Protein AF-A0A9E4IEU0-F1 (afdb_monomer)

Foldseek 3Di:
DDCVLVVLVVVLCVQQVQAAEAEADDDPDWDKAQLVCCLPDLPVVLVLQVVLCVLFVHDSQLSLLVVLLQVLLNLLLQQVSSCLVPVWGFACASRQKIFTDDPSGGRYMYGHHSDTDHRNNPLVNSCCRRPVRHSVSNLVSSVVSDVHDSLSSLLSNLQSNLVSLVSNLVSVPPCLQVSLVVNQCNLVVRPDPSNVQQFHWADQPPDSDIDTAGCHASCSLVTPNCVNPGDLNGNPDDPVNVNVVSVVVVVVPPD

Radius of gyration: 17.65 Å; Cα contacts (8 Å, |Δi|>4): 429; chains: 1; bounding box: 36×49×44 Å

Structure (mmCIF, N/CA/C/O backbone):
data_AF-A0A9E4IEU0-F1
#
_entry.id   AF-A0A9E4IEU0-F1
#
loop_
_atom_site.group_PDB
_atom_site.id
_atom_site.type_symbol
_atom_site.label_atom_id
_atom_site.label_alt_id
_atom_site.label_comp_id
_atom_site.label_asym_id
_atom_site.label_entity_id
_atom_site.label_seq_id
_atom_site.pdbx_PDB_ins_code
_atom_site.Cartn_x
_atom_site.Cartn_y
_atom_site.Cartn_z
_atom_site.occupancy
_atom_site.B_iso_or_equiv
_atom_site.auth_seq_id
_atom_site.auth_comp_id
_atom_site.auth_asym_id
_atom_site.auth_atom_id
_atom_site.pdbx_PDB_model_num
ATOM 1 N N . MET A 1 1 ? -20.988 -10.071 20.753 1.00 47.31 1 MET A N 1
ATOM 2 C CA . MET A 1 1 ? -19.767 -9.835 19.951 1.00 47.31 1 MET A CA 1
ATOM 3 C C . MET A 1 1 ? -19.865 -8.421 19.421 1.00 47.31 1 MET A C 1
ATOM 5 O O . MET A 1 1 ? -20.892 -8.102 18.842 1.00 47.31 1 MET A O 1
ATOM 9 N N . SER A 1 2 ? -18.901 -7.563 19.752 1.00 54.62 2 SER A N 1
ATOM 10 C CA . SER A 1 2 ? -18.984 -6.117 19.508 1.00 54.62 2 SER A CA 1
ATOM 11 C C . SER A 1 2 ? -19.133 -5.797 18.016 1.00 54.62 2 SER A C 1
ATOM 13 O O . SER A 1 2 ? -18.383 -6.332 17.202 1.00 54.62 2 SER A O 1
ATOM 15 N N . ASN A 1 3 ? -20.088 -4.924 17.679 1.00 82.19 3 ASN A N 1
ATOM 16 C CA . ASN A 1 3 ? -20.342 -4.434 16.319 1.00 82.19 3 ASN A CA 1
ATOM 17 C C . ASN A 1 3 ? -19.217 -3.523 15.788 1.00 82.19 3 ASN A C 1
ATOM 19 O O . ASN A 1 3 ? -19.123 -3.302 14.587 1.00 82.19 3 ASN A O 1
ATOM 23 N N . ARG A 1 4 ? -18.311 -3.077 16.672 1.00 93.00 4 ARG A N 1
ATOM 24 C CA . ARG A 1 4 ? -17.296 -2.047 16.401 1.00 93.00 4 ARG A CA 1
ATOM 25 C C . ARG A 1 4 ? -16.443 -2.315 15.160 1.00 93.00 4 ARG A C 1
ATOM 27 O O . ARG A 1 4 ? -16.153 -1.393 14.415 1.00 93.00 4 ARG A O 1
ATOM 34 N N . GLY A 1 5 ? -16.044 -3.563 14.911 1.00 94.88 5 GLY A N 1
ATOM 35 C CA . GLY A 1 5 ? -15.253 -3.887 13.719 1.00 94.88 5 GLY A CA 1
ATOM 36 C C . GLY A 1 5 ? -16.027 -3.698 12.412 1.00 94.88 5 GLY A C 1
ATOM 37 O O . GLY A 1 5 ? -15.457 -3.244 11.426 1.00 94.88 5 GLY A O 1
ATOM 38 N N . ARG A 1 6 ? -17.330 -4.013 12.398 1.00 94.94 6 ARG A N 1
ATOM 39 C CA . ARG A 1 6 ? -18.189 -3.758 11.231 1.00 94.94 6 ARG A CA 1
ATOM 40 C C . ARG A 1 6 ? -18.431 -2.265 11.051 1.00 94.94 6 ARG A C 1
ATOM 42 O O . ARG A 1 6 ? -18.314 -1.800 9.926 1.00 94.94 6 ARG A O 1
ATOM 49 N N . ASP A 1 7 ? -18.645 -1.538 12.147 1.00 96.38 7 ASP A N 1
ATOM 50 C CA . ASP A 1 7 ? -18.804 -0.079 12.122 1.00 96.38 7 ASP A CA 1
ATOM 51 C C . ASP A 1 7 ? -17.569 0.601 11.489 1.00 96.38 7 ASP A C 1
ATOM 53 O O . ASP A 1 7 ? -17.707 1.442 10.607 1.00 96.38 7 ASP A O 1
ATOM 57 N N . VAL A 1 8 ? -16.349 0.164 11.843 1.00 96.69 8 VAL A N 1
ATOM 58 C CA . VAL A 1 8 ? -15.099 0.668 11.233 1.00 96.69 8 VAL A CA 1
ATOM 59 C C . VAL A 1 8 ? -15.008 0.340 9.739 1.00 96.69 8 VAL A C 1
ATOM 61 O O . VAL A 1 8 ? -14.523 1.155 8.958 1.00 96.69 8 VAL A O 1
ATOM 64 N N . VAL A 1 9 ? -15.466 -0.841 9.310 1.00 96.25 9 VAL A N 1
ATOM 65 C CA . VAL A 1 9 ? -15.501 -1.193 7.879 1.00 96.25 9 VAL A CA 1
ATOM 66 C C . VAL A 1 9 ? -16.490 -0.305 7.121 1.00 96.25 9 VAL A C 1
ATOM 68 O O . VAL A 1 9 ? -16.168 0.149 6.025 1.00 96.25 9 VAL A O 1
ATOM 71 N N . GLU A 1 10 ? -17.666 -0.042 7.690 1.00 95.69 10 GLU A N 1
ATOM 72 C CA . GLU A 1 10 ? -18.670 0.853 7.103 1.00 95.69 10 GLU A CA 1
ATOM 73 C C . GLU A 1 10 ? -18.145 2.290 6.994 1.00 95.69 10 GLU A C 1
ATOM 75 O O . GLU A 1 10 ? -18.248 2.902 5.930 1.00 95.69 10 GLU A O 1
ATOM 80 N N . GLU A 1 11 ? -17.499 2.801 8.044 1.00 96.31 11 GLU A N 1
ATOM 81 C CA . GLU A 1 11 ? -16.862 4.120 8.040 1.00 96.31 11 GLU A CA 1
ATOM 82 C C . GLU A 1 11 ? -15.738 4.207 6.997 1.00 96.31 11 GLU A C 1
ATOM 84 O O . GLU A 1 11 ? -15.634 5.189 6.258 1.00 96.31 11 GLU A O 1
ATOM 89 N N . LEU A 1 12 ? -14.925 3.157 6.869 1.00 95.94 12 LEU A N 1
ATOM 90 C CA . LEU A 1 12 ? -13.851 3.105 5.883 1.00 95.94 12 LEU A CA 1
ATOM 91 C C . LEU A 1 12 ? -14.384 3.076 4.440 1.00 95.94 12 LEU A C 1
ATOM 93 O O . LEU A 1 12 ? -13.838 3.770 3.582 1.00 95.94 12 LEU A O 1
ATOM 97 N N . LEU A 1 13 ? -15.465 2.333 4.173 1.00 95.12 13 LEU A N 1
ATOM 98 C CA . LEU A 1 13 ? -16.161 2.334 2.877 1.00 95.12 13 LEU A CA 1
ATOM 99 C C . LEU A 1 13 ? -16.794 3.696 2.558 1.00 95.12 13 LEU A C 1
ATOM 101 O O . LEU A 1 13 ? -16.803 4.106 1.400 1.00 95.12 13 LEU A O 1
ATOM 105 N N . ALA A 1 14 ? -17.301 4.404 3.570 1.00 94.88 14 ALA A N 1
ATOM 106 C CA . ALA A 1 14 ? -17.823 5.760 3.411 1.00 94.88 14 ALA A CA 1
ATOM 107 C C . ALA A 1 14 ? -16.709 6.799 3.180 1.00 94.88 14 ALA A C 1
ATOM 109 O O . ALA A 1 14 ? -16.941 7.816 2.530 1.00 94.88 14 ALA A O 1
ATOM 110 N N . THR A 1 15 ? -15.504 6.541 3.699 1.00 94.56 15 THR A N 1
ATOM 111 C CA . THR A 1 15 ? -14.351 7.447 3.600 1.00 94.56 15 THR A CA 1
ATOM 112 C C . THR A 1 15 ? -13.601 7.281 2.277 1.00 94.56 15 THR A C 1
ATOM 114 O O . THR A 1 15 ? -13.203 8.274 1.675 1.00 94.56 15 THR A O 1
ATOM 117 N N . VAL A 1 16 ? -13.393 6.047 1.807 1.00 92.62 16 VAL A N 1
ATOM 118 C CA . VAL A 1 16 ? -12.622 5.753 0.587 1.00 92.62 16 VAL A CA 1
ATOM 119 C C . VAL A 1 16 ? -13.543 5.123 -0.460 1.00 92.62 16 VAL A C 1
ATOM 121 O O . VAL A 1 16 ? -13.699 3.906 -0.521 1.00 92.62 16 VAL A O 1
ATOM 124 N N . ASP A 1 17 ? -14.137 5.957 -1.311 1.00 86.81 17 ASP A N 1
ATOM 125 C CA . ASP A 1 17 ? -15.217 5.602 -2.251 1.00 86.81 17 ASP A CA 1
ATOM 126 C C . ASP A 1 17 ? -14.864 4.520 -3.294 1.00 86.81 17 ASP A C 1
ATOM 128 O O . ASP A 1 17 ? -15.729 3.774 -3.759 1.00 86.81 17 ASP A O 1
ATOM 132 N N . TYR A 1 18 ? -13.589 4.393 -3.658 1.00 86.94 18 TYR A N 1
ATOM 133 C CA . TYR A 1 18 ? -13.102 3.360 -4.575 1.00 86.94 18 TYR A CA 1
ATOM 134 C C . TYR A 1 18 ? -12.608 2.089 -3.868 1.00 86.94 18 TYR A C 1
ATOM 136 O O . TYR A 1 18 ? -12.230 1.118 -4.539 1.00 86.94 18 TYR A O 1
ATOM 144 N N . LEU A 1 19 ? -12.583 2.065 -2.533 1.00 88.31 19 LEU A N 1
ATOM 145 C CA . LEU A 1 19 ? -12.219 0.883 -1.767 1.00 88.31 19 LEU A CA 1
ATOM 146 C C . LEU A 1 19 ? -13.394 -0.095 -1.729 1.00 88.31 19 LEU A C 1
ATOM 148 O O . LEU A 1 19 ? -14.538 0.262 -1.474 1.00 88.31 19 LEU A O 1
ATOM 152 N N . ARG A 1 20 ? -13.106 -1.372 -1.979 1.00 92.88 20 ARG A N 1
ATOM 153 C CA . ARG A 1 20 ? -14.112 -2.439 -1.973 1.00 92.88 20 ARG A CA 1
ATOM 154 C C . ARG A 1 20 ? -13.717 -3.484 -0.944 1.00 92.88 20 ARG A C 1
ATOM 156 O O . ARG A 1 20 ? -12.909 -4.362 -1.247 1.00 92.88 20 ARG A O 1
ATOM 163 N N . ILE A 1 21 ? -14.274 -3.370 0.257 1.00 93.25 21 ILE A N 1
ATOM 164 C CA . ILE A 1 21 ? -14.112 -4.330 1.355 1.00 93.25 21 ILE A CA 1
ATOM 165 C C . ILE A 1 21 ? -15.405 -5.122 1.522 1.00 93.25 21 ILE A C 1
ATOM 167 O O . ILE A 1 21 ? -16.497 -4.573 1.419 1.00 93.25 21 ILE A O 1
ATOM 171 N N . SER A 1 22 ? -15.279 -6.413 1.807 1.00 92.69 22 SER A N 1
ATOM 172 C CA . SER A 1 22 ? -16.392 -7.263 2.240 1.00 92.69 22 SER A CA 1
ATOM 173 C C . SER A 1 22 ? -16.003 -8.057 3.486 1.00 92.69 22 SER A C 1
ATOM 175 O O . SER A 1 22 ? -14.829 -8.384 3.672 1.00 92.69 22 SER A O 1
ATOM 177 N N . VAL A 1 23 ? -16.987 -8.357 4.339 1.00 93.75 23 VAL A N 1
ATOM 178 C CA . VAL A 1 23 ? -16.798 -9.132 5.575 1.00 93.75 23 VAL A CA 1
ATOM 179 C C . VAL A 1 23 ? -17.616 -10.417 5.505 1.00 93.75 23 VAL A C 1
ATOM 181 O O . VAL A 1 23 ? -18.842 -10.361 5.409 1.00 93.75 23 VAL A O 1
ATOM 184 N N . GLY A 1 24 ? -16.956 -11.568 5.632 1.00 89.88 24 GLY A N 1
ATOM 185 C CA . GLY A 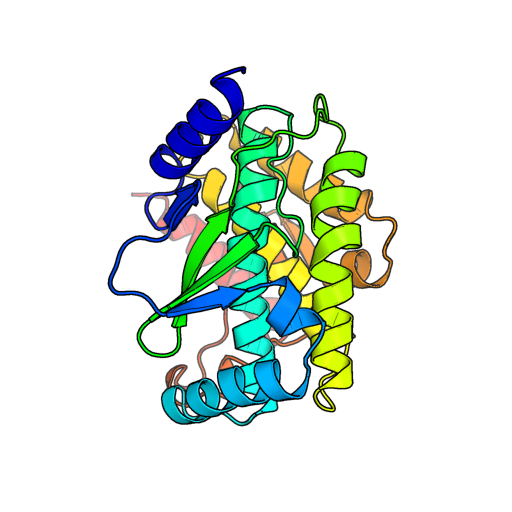1 24 ? -17.593 -12.884 5.607 1.00 89.88 24 GLY A CA 1
ATOM 186 C C . GLY A 1 24 ? -17.611 -13.518 4.216 1.00 89.88 24 GLY A C 1
ATOM 187 O O . GLY A 1 24 ? -16.585 -13.592 3.535 1.00 89.88 24 GLY A O 1
ATOM 188 N N . THR A 1 25 ? -18.760 -14.054 3.804 1.00 77.19 25 THR A N 1
ATOM 189 C CA . THR A 1 25 ? -18.880 -14.783 2.535 1.00 77.19 25 THR A CA 1
ATOM 190 C C . THR A 1 25 ? -18.853 -13.841 1.337 1.00 77.19 25 THR A C 1
ATOM 192 O O . THR A 1 25 ? -19.477 -12.786 1.343 1.00 77.19 25 THR A O 1
ATOM 195 N N . ALA A 1 26 ? -18.112 -14.248 0.311 1.00 64.38 26 ALA A N 1
ATOM 196 C CA . ALA A 1 26 ? -17.955 -13.524 -0.940 1.00 64.38 26 ALA A CA 1
ATOM 197 C C . ALA A 1 26 ? -19.279 -13.350 -1.704 1.00 64.38 26 ALA A C 1
ATOM 199 O O . ALA A 1 26 ? -20.028 -14.314 -1.862 1.00 64.38 26 ALA A O 1
ATOM 200 N N . ASP A 1 27 ? -19.494 -12.160 -2.269 1.00 62.56 27 ASP A N 1
ATOM 201 C CA . ASP A 1 27 ? -20.522 -11.936 -3.290 1.00 62.56 27 ASP A CA 1
ATOM 202 C C . ASP A 1 27 ? -20.191 -12.690 -4.588 1.00 62.56 27 ASP A C 1
ATOM 204 O O . ASP A 1 27 ? -19.034 -12.750 -5.034 1.00 62.56 27 ASP A O 1
ATOM 208 N N . GLY A 1 28 ? -21.228 -13.271 -5.196 1.00 59.69 28 GLY A N 1
ATOM 209 C CA . GLY A 1 28 ? -21.140 -14.099 -6.396 1.00 59.69 28 GLY A CA 1
ATOM 210 C C . GLY A 1 28 ? -20.871 -13.273 -7.655 1.00 59.69 28 GLY A C 1
ATOM 211 O O . GLY A 1 28 ? -21.728 -12.519 -8.100 1.00 59.69 28 GLY A O 1
ATOM 212 N N . GLY A 1 29 ? -19.681 -13.437 -8.242 1.00 70.62 29 GLY A N 1
ATOM 213 C CA . GLY A 1 29 ? -19.321 -12.864 -9.549 1.00 70.62 29 GLY A CA 1
ATOM 214 C C . GLY A 1 29 ? -17.835 -12.535 -9.723 1.00 70.62 29 GLY A C 1
ATOM 215 O O . GLY A 1 29 ? -17.351 -12.468 -10.848 1.00 70.62 29 GLY A O 1
ATOM 216 N N . ARG A 1 30 ? -17.084 -12.372 -8.625 1.00 84.25 30 ARG A N 1
ATOM 217 C CA . ARG A 1 30 ? -15.646 -12.046 -8.648 1.00 84.25 30 ARG A CA 1
ATOM 218 C C . ARG A 1 30 ? -14.771 -13.270 -8.377 1.00 84.25 30 ARG A C 1
ATOM 220 O O . ARG A 1 30 ? -15.112 -14.112 -7.548 1.00 84.25 30 ARG A O 1
ATOM 227 N N . ARG A 1 31 ? -13.586 -13.323 -9.000 1.00 91.12 31 ARG A N 1
ATOM 228 C CA . ARG A 1 31 ? -12.537 -14.274 -8.612 1.00 91.12 31 ARG A CA 1
ATOM 229 C C . ARG A 1 31 ? -11.884 -13.814 -7.308 1.00 91.12 31 ARG A C 1
ATOM 231 O O . ARG A 1 31 ? -11.205 -12.791 -7.282 1.00 91.12 31 ARG A O 1
ATOM 238 N N . TRP A 1 32 ? -12.064 -14.589 -6.246 1.00 93.88 32 TRP A N 1
ATOM 239 C CA . TRP A 1 32 ? -11.401 -14.365 -4.963 1.00 93.88 32 TRP A CA 1
ATOM 240 C C . TRP A 1 32 ? -10.151 -15.233 -4.849 1.00 93.88 32 TRP A C 1
ATOM 242 O O . TRP A 1 32 ? -10.193 -16.437 -5.095 1.00 93.88 32 TRP A O 1
ATOM 252 N N . LEU A 1 33 ? -9.035 -14.605 -4.495 1.00 95.25 33 LEU A N 1
ATOM 253 C CA . LEU A 1 33 ? -7.738 -15.241 -4.310 1.00 95.25 33 LEU A CA 1
ATOM 254 C C . LEU A 1 33 ? -7.408 -15.229 -2.819 1.00 95.25 33 LEU A C 1
ATOM 256 O O . LEU A 1 33 ? -7.337 -14.156 -2.225 1.00 95.25 33 LEU A O 1
ATOM 260 N N . SER A 1 34 ? -7.217 -16.400 -2.210 1.00 96.50 34 SER A N 1
ATOM 261 C CA . SER A 1 34 ? -6.740 -16.484 -0.824 1.00 96.50 34 SER A CA 1
ATOM 262 C C . SER A 1 34 ? -5.348 -15.860 -0.718 1.00 96.50 34 SER A C 1
ATOM 264 O O . SER A 1 34 ? -4.451 -16.258 -1.463 1.00 96.50 34 SER A O 1
ATOM 266 N N . CYS A 1 35 ? -5.158 -14.919 0.212 1.00 98.12 35 CYS A N 1
ATOM 267 C CA . CYS A 1 35 ? -3.843 -14.345 0.501 1.00 98.12 35 CYS A CA 1
ATOM 268 C C . CYS A 1 35 ? -2.869 -15.436 0.955 1.00 98.12 35 CYS A C 1
ATOM 270 O O . CYS A 1 35 ? -1.774 -15.547 0.410 1.00 98.12 35 CYS A O 1
ATOM 272 N N . ASN A 1 36 ? -3.305 -16.311 1.867 1.00 97.88 36 ASN A N 1
ATOM 273 C CA . ASN A 1 36 ? -2.516 -17.459 2.309 1.00 97.88 36 ASN A CA 1
ATOM 274 C C . ASN A 1 36 ? -2.117 -18.396 1.157 1.00 97.88 36 ASN A C 1
ATOM 276 O O . ASN A 1 36 ? -0.988 -18.878 1.126 1.00 97.88 36 ASN A O 1
ATOM 280 N N . GLY A 1 37 ? -3.016 -18.638 0.197 1.00 97.31 37 GLY A N 1
ATOM 281 C CA . GLY A 1 37 ? -2.696 -19.419 -1.003 1.00 97.31 37 GLY A CA 1
ATOM 282 C C . GLY A 1 37 ? -1.609 -18.755 -1.852 1.00 97.31 37 GLY A C 1
ATOM 283 O O . GLY A 1 37 ? -0.604 -19.382 -2.165 1.00 97.31 37 GLY A O 1
ATOM 284 N N . LEU A 1 38 ? -1.756 -17.455 -2.136 1.00 96.69 38 LEU A N 1
ATOM 285 C CA . LEU A 1 38 ? -0.766 -16.684 -2.901 1.00 96.69 38 LEU A CA 1
ATOM 286 C C . LEU A 1 38 ? 0.612 -16.624 -2.221 1.00 96.69 38 LEU A C 1
ATOM 288 O O . LEU A 1 38 ? 1.626 -16.592 -2.910 1.00 96.69 38 LEU A O 1
ATOM 292 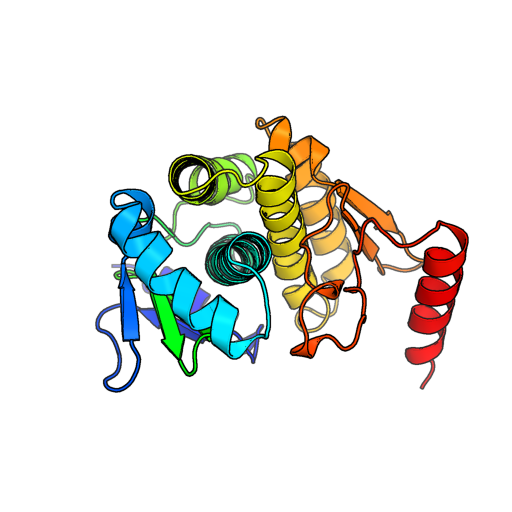N N . ILE A 1 39 ? 0.651 -16.594 -0.887 1.00 97.81 39 ILE A N 1
ATOM 293 C CA . ILE A 1 39 ? 1.893 -16.538 -0.103 1.00 97.81 39 ILE A CA 1
ATOM 294 C C . ILE A 1 39 ? 2.596 -17.903 -0.052 1.00 97.81 39 ILE A C 1
ATOM 296 O O . ILE A 1 39 ? 3.824 -17.974 -0.142 1.00 97.81 39 ILE A O 1
ATOM 300 N N . ASN A 1 40 ? 1.839 -18.993 0.083 1.00 97.12 40 ASN A N 1
ATOM 301 C CA . ASN A 1 40 ? 2.412 -20.327 0.282 1.00 97.12 40 ASN A CA 1
ATOM 302 C C . ASN A 1 40 ? 2.600 -21.132 -1.010 1.00 97.12 40 ASN A C 1
ATOM 304 O O . ASN A 1 40 ? 3.336 -22.117 -0.994 1.00 97.12 40 ASN A O 1
ATOM 308 N N . ASP A 1 41 ? 1.986 -20.724 -2.124 1.00 95.56 41 ASP A N 1
ATOM 309 C CA . ASP A 1 41 ? 2.140 -21.373 -3.428 1.00 95.56 41 ASP A CA 1
ATOM 310 C C . ASP A 1 41 ? 2.700 -20.397 -4.489 1.00 95.56 41 ASP A C 1
ATOM 312 O O . ASP A 1 41 ? 1.948 -19.700 -5.182 1.00 95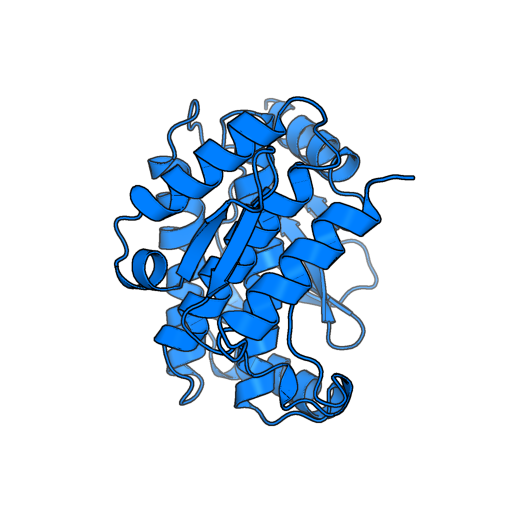.56 41 ASP A O 1
ATOM 316 N N . PRO A 1 42 ? 4.037 -20.376 -4.675 1.00 90.62 42 PRO A N 1
ATOM 317 C CA . PRO A 1 42 ? 4.703 -19.602 -5.725 1.00 90.62 42 PRO A CA 1
ATOM 318 C C . PRO A 1 42 ? 4.165 -19.877 -7.136 1.00 90.62 42 PRO A C 1
ATOM 320 O O . PRO A 1 42 ? 4.092 -18.979 -7.976 1.00 90.62 42 PRO A O 1
ATOM 323 N N . THR A 1 43 ? 3.756 -21.119 -7.410 1.00 92.62 43 THR A N 1
ATOM 324 C CA . THR A 1 43 ? 3.232 -21.508 -8.725 1.00 92.62 43 THR A CA 1
ATOM 325 C C . THR A 1 43 ? 1.858 -20.891 -8.943 1.00 92.62 43 THR A C 1
ATOM 327 O O . THR A 1 43 ? 1.582 -20.352 -10.018 1.00 92.62 43 THR A O 1
ATOM 330 N N . GLN A 1 44 ? 1.005 -20.913 -7.916 1.00 93.94 44 GLN A N 1
ATOM 331 C CA . GLN A 1 44 ? -0.277 -20.218 -7.946 1.00 93.94 44 GLN A CA 1
ATOM 332 C C . GLN A 1 44 ? -0.080 -18.721 -8.193 1.00 93.94 44 GLN A C 1
ATOM 334 O O . GLN A 1 44 ? -0.742 -18.173 -9.076 1.00 93.94 44 GLN A O 1
ATOM 339 N N . LEU A 1 45 ? 0.839 -18.071 -7.472 1.00 95.56 45 LEU A N 1
ATOM 340 C CA . LEU A 1 45 ? 1.117 -16.645 -7.644 1.00 95.56 45 LEU A CA 1
ATOM 341 C C . LEU A 1 45 ? 1.531 -16.319 -9.089 1.00 95.56 45 LEU A C 1
ATOM 343 O O . LEU A 1 45 ? 0.929 -15.446 -9.717 1.00 95.56 45 LEU A O 1
ATOM 347 N N . LEU A 1 46 ? 2.476 -17.064 -9.669 1.00 94.31 46 LEU A N 1
ATOM 348 C CA . LEU A 1 46 ? 2.894 -16.863 -11.064 1.00 94.31 46 LEU A CA 1
ATOM 349 C C . LEU A 1 46 ? 1.758 -17.077 -12.069 1.00 94.31 46 LEU A C 1
ATOM 351 O O . LEU A 1 46 ? 1.623 -16.309 -13.025 1.00 94.31 46 LEU A O 1
ATOM 355 N N . ASN A 1 47 ? 0.916 -18.089 -11.851 1.00 93.44 47 ASN A N 1
ATOM 356 C CA . ASN A 1 47 ? -0.231 -18.371 -12.716 1.00 93.44 47 ASN A CA 1
ATOM 357 C C . ASN A 1 47 ? -1.287 -17.254 -12.685 1.00 93.44 47 ASN A C 1
ATOM 359 O O . ASN A 1 47 ? -2.050 -17.105 -13.639 1.00 93.44 47 ASN A O 1
ATOM 363 N N . ILE A 1 48 ? -1.337 -16.461 -11.611 1.00 93.44 48 ILE A N 1
ATOM 364 C CA . ILE A 1 48 ? -2.168 -15.254 -11.526 1.00 93.44 48 ILE A CA 1
ATOM 365 C C . ILE A 1 48 ? -1.495 -14.053 -12.200 1.00 93.44 48 ILE A C 1
ATOM 367 O O . ILE A 1 48 ? -2.163 -13.274 -12.887 1.00 93.44 48 ILE A O 1
ATOM 371 N N . VAL A 1 49 ? -0.186 -13.890 -12.010 1.00 94.19 49 VAL A N 1
ATOM 372 C CA . VAL A 1 49 ? 0.562 -12.722 -12.493 1.00 94.19 49 VAL A CA 1
ATOM 373 C C . VAL A 1 49 ? 0.733 -12.736 -14.013 1.00 94.19 49 VAL A C 1
ATOM 375 O O . VAL A 1 49 ? 0.490 -11.716 -14.653 1.00 94.19 49 VAL A O 1
ATOM 378 N N . ARG A 1 50 ? 1.068 -13.876 -14.625 1.00 92.94 50 ARG A N 1
ATOM 379 C CA . ARG A 1 50 ? 1.346 -13.966 -16.075 1.00 92.94 50 ARG A CA 1
ATOM 380 C C . ARG A 1 50 ? 0.205 -13.479 -16.981 1.00 92.94 50 ARG A C 1
ATOM 382 O O . ARG A 1 50 ? 0.472 -12.708 -17.899 1.00 92.94 50 ARG A O 1
ATOM 389 N N . PRO A 1 51 ? -1.074 -13.827 -16.734 1.00 91.75 51 PRO A N 1
ATOM 390 C CA . PRO A 1 51 ? -2.180 -13.241 -17.494 1.00 91.75 51 PRO A CA 1
ATOM 391 C C . PRO A 1 51 ? -2.276 -11.713 -17.366 1.00 91.75 51 PRO A C 1
ATOM 393 O O . PRO A 1 51 ? -2.736 -11.050 -18.290 1.00 91.75 51 PRO A O 1
ATOM 396 N N . THR A 1 52 ? -1.839 -11.149 -16.234 1.00 88.62 52 THR A N 1
ATOM 397 C CA . THR A 1 52 ? -1.781 -9.693 -16.025 1.00 88.62 52 THR A CA 1
ATOM 398 C C . THR A 1 52 ? -0.695 -9.052 -16.890 1.00 88.62 52 THR A C 1
ATOM 400 O O . THR A 1 52 ? -0.933 -7.987 -17.450 1.00 88.62 52 THR A O 1
ATOM 403 N N . ALA A 1 53 ? 0.448 -9.725 -17.071 1.00 89.12 53 ALA A N 1
ATOM 404 C CA . ALA A 1 53 ? 1.534 -9.272 -17.944 1.00 89.12 53 ALA A CA 1
ATOM 405 C C . ALA A 1 53 ? 1.053 -9.059 -19.385 1.00 89.12 53 ALA A C 1
ATOM 407 O O . ALA A 1 53 ? 1.182 -7.967 -19.936 1.00 89.12 53 ALA A O 1
ATOM 408 N N . ALA A 1 54 ? 0.395 -10.076 -19.951 1.00 87.94 54 ALA A N 1
ATOM 409 C CA . ALA A 1 54 ? -0.163 -10.014 -21.299 1.00 87.94 54 ALA A CA 1
ATOM 410 C C . ALA A 1 54 ? -1.219 -8.907 -21.439 1.00 87.94 54 ALA A C 1
ATOM 412 O O . ALA A 1 54 ? -1.201 -8.153 -22.407 1.00 87.94 54 ALA A O 1
ATOM 413 N N . ALA A 1 55 ? -2.113 -8.770 -20.454 1.00 89.69 55 ALA A N 1
ATOM 414 C CA . ALA A 1 55 ? -3.160 -7.751 -20.482 1.00 89.69 55 ALA A CA 1
ATOM 415 C C . ALA A 1 55 ? -2.614 -6.311 -20.428 1.00 89.69 55 ALA A C 1
ATOM 417 O O . ALA A 1 55 ? -3.320 -5.379 -20.808 1.00 89.69 55 ALA A O 1
ATOM 418 N N . TRP A 1 56 ? -1.406 -6.112 -19.893 1.00 89.94 56 TRP A N 1
ATOM 419 C CA . TRP A 1 56 ? -0.805 -4.789 -19.698 1.00 89.94 56 TRP A CA 1
ATOM 420 C C . TRP A 1 56 ? 0.316 -4.496 -20.707 1.00 89.94 56 TRP A C 1
ATOM 422 O O . TRP A 1 56 ? 0.892 -3.408 -20.659 1.00 89.94 56 TRP A O 1
ATOM 432 N N . GLY A 1 57 ? 0.631 -5.446 -21.597 1.00 94.00 57 GLY A N 1
ATOM 433 C CA . GLY A 1 57 ? 1.788 -5.360 -22.490 1.00 94.00 57 GLY A CA 1
ATOM 434 C C . GLY A 1 57 ? 3.078 -5.173 -21.693 1.00 94.00 57 GLY A C 1
ATOM 435 O O . GLY A 1 57 ? 3.799 -4.196 -21.871 1.00 94.00 57 GLY A O 1
ATOM 436 N N . ALA A 1 58 ? 3.303 -6.050 -20.717 1.00 94.75 58 ALA A N 1
ATOM 437 C CA . ALA A 1 58 ? 4.419 -5.989 -19.782 1.00 94.75 58 ALA A CA 1
ATOM 438 C C . ALA A 1 58 ? 5.173 -7.324 -19.760 1.00 94.75 58 ALA A C 1
ATOM 440 O O . ALA A 1 58 ? 4.597 -8.368 -20.072 1.00 94.75 58 ALA A O 1
ATOM 441 N N . ASP A 1 59 ? 6.440 -7.310 -19.342 1.00 94.88 59 ASP A N 1
ATOM 442 C CA . ASP A 1 59 ? 7.132 -8.550 -18.987 1.00 94.88 59 ASP A CA 1
ATOM 443 C C . ASP A 1 59 ? 6.655 -9.090 -17.622 1.00 94.88 59 ASP A C 1
ATOM 445 O O . ASP A 1 59 ? 5.961 -8.408 -16.856 1.00 94.88 59 ASP A O 1
ATOM 449 N N . ASP A 1 60 ? 7.030 -10.332 -17.302 1.00 94.50 60 ASP A N 1
ATOM 450 C CA . ASP A 1 60 ? 6.634 -10.986 -16.049 1.00 94.50 60 ASP A CA 1
ATOM 451 C C . ASP A 1 60 ? 7.106 -10.202 -14.803 1.00 94.50 60 ASP A C 1
ATOM 453 O O . ASP A 1 60 ? 6.437 -10.233 -13.768 1.00 94.50 60 ASP A O 1
ATOM 457 N N . MET A 1 61 ? 8.237 -9.482 -14.871 1.00 95.31 61 MET A N 1
ATOM 458 C CA . MET A 1 61 ? 8.786 -8.737 -13.727 1.00 95.31 61 MET A CA 1
ATOM 459 C C . MET A 1 61 ? 7.989 -7.464 -13.456 1.00 95.31 61 MET A C 1
ATOM 461 O O . MET A 1 61 ? 7.634 -7.189 -12.308 1.00 95.31 61 MET A O 1
ATOM 465 N N . ALA A 1 62 ? 7.679 -6.697 -14.499 1.00 95.56 62 ALA A N 1
ATOM 466 C CA . ALA A 1 62 ? 6.810 -5.536 -14.417 1.00 95.56 62 ALA A CA 1
ATOM 467 C C . ALA A 1 62 ? 5.402 -5.951 -13.973 1.00 95.56 62 ALA A C 1
ATOM 469 O O . ALA A 1 62 ? 4.820 -5.307 -13.100 1.00 95.56 62 ALA A O 1
ATOM 470 N N . ALA A 1 63 ? 4.887 -7.077 -14.470 1.00 95.88 63 ALA A N 1
ATOM 471 C CA . ALA A 1 63 ? 3.609 -7.618 -14.023 1.00 95.88 63 ALA A CA 1
ATOM 472 C C . ALA A 1 63 ? 3.618 -8.004 -12.537 1.00 95.88 63 ALA A C 1
ATOM 474 O O . ALA A 1 63 ? 2.708 -7.611 -11.811 1.00 95.88 63 ALA A O 1
ATOM 475 N N . MET A 1 64 ? 4.646 -8.715 -12.056 1.00 97.31 64 MET A N 1
ATOM 476 C CA . MET A 1 64 ? 4.783 -9.065 -10.636 1.00 97.31 64 MET A CA 1
ATOM 477 C C . MET A 1 64 ? 4.916 -7.820 -9.760 1.00 97.31 64 MET A C 1
ATOM 479 O O . MET A 1 64 ? 4.263 -7.722 -8.724 1.00 97.31 64 MET A O 1
ATOM 483 N N . SER A 1 65 ? 5.721 -6.846 -10.189 1.00 97.19 65 SER A N 1
ATOM 484 C CA . SER A 1 65 ? 5.875 -5.560 -9.509 1.00 97.19 65 SER A CA 1
ATOM 485 C C . SER A 1 65 ? 4.524 -4.870 -9.314 1.00 97.19 65 SER A C 1
ATOM 487 O O . SER A 1 65 ? 4.142 -4.515 -8.198 1.00 97.19 65 SER A O 1
ATOM 489 N N . LEU A 1 66 ? 3.760 -4.721 -10.393 1.00 95.75 66 LEU A N 1
ATOM 490 C CA . LEU A 1 66 ? 2.498 -3.991 -10.363 1.00 95.75 66 LEU A CA 1
ATOM 491 C C . LEU A 1 66 ? 1.380 -4.790 -9.689 1.00 95.75 66 LEU A C 1
ATOM 493 O O . LEU A 1 66 ? 0.524 -4.209 -9.018 1.00 95.75 66 LEU A O 1
ATOM 497 N N . PHE A 1 67 ? 1.421 -6.119 -9.794 1.00 96.94 67 PHE A N 1
ATOM 498 C CA . PHE A 1 67 ? 0.578 -7.007 -9.005 1.00 96.94 67 PHE A CA 1
ATOM 499 C C . PHE A 1 67 ? 0.853 -6.827 -7.511 1.00 96.94 67 PHE A C 1
ATOM 501 O O . PHE A 1 67 ? -0.090 -6.628 -6.749 1.00 96.94 67 PHE A O 1
ATOM 508 N N . ALA A 1 68 ? 2.124 -6.823 -7.095 1.00 97.69 68 ALA A N 1
ATOM 509 C CA . ALA A 1 68 ? 2.525 -6.591 -5.712 1.00 97.69 68 ALA A CA 1
ATOM 510 C C . ALA A 1 68 ? 2.077 -5.211 -5.216 1.00 97.69 68 ALA A C 1
ATOM 512 O O . ALA A 1 68 ? 1.515 -5.108 -4.130 1.00 97.69 68 ALA A O 1
ATOM 513 N N . GLN A 1 69 ? 2.242 -4.160 -6.024 1.00 97.44 69 GLN A N 1
ATOM 514 C CA . GLN A 1 69 ? 1.767 -2.818 -5.681 1.00 97.44 69 GLN A CA 1
ATOM 515 C C . GLN A 1 69 ? 0.242 -2.794 -5.477 1.00 97.44 69 GLN A C 1
ATOM 517 O O . GLN A 1 69 ? -0.252 -2.301 -4.464 1.00 97.44 69 GLN A O 1
ATOM 522 N N . GLY A 1 70 ? -0.517 -3.390 -6.402 1.00 96.81 70 GLY A N 1
ATOM 523 C CA . GLY A 1 70 ? -1.964 -3.530 -6.259 1.00 96.81 70 GLY A CA 1
ATOM 524 C C . GLY A 1 70 ? -2.339 -4.314 -5.000 1.00 96.81 70 GLY A C 1
ATOM 525 O O . GLY A 1 70 ? -3.154 -3.847 -4.212 1.00 96.81 70 GLY A O 1
ATOM 526 N N . TYR A 1 71 ? -1.720 -5.473 -4.785 1.00 98.25 71 TYR A N 1
ATOM 527 C CA . TYR A 1 71 ? -1.964 -6.346 -3.640 1.00 98.25 71 TYR A CA 1
ATOM 528 C C . TYR A 1 71 ? -1.762 -5.594 -2.328 1.00 98.25 71 TYR A C 1
ATOM 530 O O . TYR A 1 71 ? -2.687 -5.511 -1.516 1.00 98.25 71 TYR A O 1
ATOM 538 N N . VAL A 1 72 ? -0.587 -4.974 -2.170 1.00 98.62 72 VAL A N 1
ATOM 539 C CA . VAL A 1 72 ? -0.244 -4.226 -0.965 1.00 98.62 72 VAL A CA 1
ATOM 540 C C . VAL A 1 72 ? -1.243 -3.110 -0.743 1.00 98.62 72 VAL A C 1
ATOM 542 O O . VAL A 1 72 ? -1.757 -3.000 0.359 1.00 98.62 72 VAL A O 1
ATOM 545 N N . PHE A 1 73 ? -1.567 -2.307 -1.759 1.00 98.12 73 PHE A N 1
ATOM 546 C CA . PHE A 1 73 ? -2.485 -1.187 -1.571 1.00 98.12 73 PHE A CA 1
ATOM 547 C C . PHE A 1 73 ? -3.838 -1.637 -1.007 1.00 98.12 73 PHE A C 1
ATOM 549 O O . PHE A 1 73 ? -4.372 -0.992 -0.107 1.00 98.12 73 PHE A O 1
ATOM 556 N N . ARG A 1 74 ? -4.403 -2.749 -1.500 1.00 97.88 74 ARG A N 1
ATOM 557 C CA . ARG A 1 74 ? -5.719 -3.225 -1.034 1.00 97.88 74 ARG A CA 1
ATOM 558 C C . ARG A 1 74 ? -5.660 -3.737 0.405 1.00 97.88 74 ARG A C 1
ATOM 560 O O . ARG A 1 74 ? -6.574 -3.444 1.165 1.00 97.88 74 ARG A O 1
ATOM 567 N N . VAL A 1 75 ? -4.597 -4.447 0.783 1.00 98.44 75 VAL A N 1
ATOM 568 C CA . VAL A 1 75 ? -4.387 -4.910 2.167 1.00 98.44 75 VAL A CA 1
ATOM 569 C C . VAL A 1 75 ? -4.087 -3.730 3.101 1.00 98.44 75 VAL A C 1
ATOM 571 O O . VAL A 1 75 ? -4.698 -3.592 4.158 1.00 98.44 75 VAL A O 1
ATOM 574 N N . ALA A 1 76 ? -3.184 -2.842 2.693 1.00 98.69 76 ALA A N 1
ATOM 575 C CA . ALA A 1 76 ? -2.723 -1.707 3.479 1.00 98.69 76 ALA A CA 1
ATOM 576 C C . ALA A 1 76 ? -3.834 -0.684 3.721 1.00 98.69 76 ALA A C 1
ATOM 578 O O . ALA A 1 76 ? -3.964 -0.214 4.844 1.00 98.69 76 ALA A O 1
ATOM 579 N N . THR A 1 77 ? -4.689 -0.397 2.732 1.00 98.31 77 THR A N 1
ATOM 580 C CA . THR A 1 77 ? -5.812 0.541 2.919 1.00 98.31 77 THR A CA 1
ATOM 581 C C . THR A 1 77 ? -6.776 0.061 4.006 1.00 98.31 77 THR A C 1
ATOM 583 O O . THR A 1 77 ? -7.305 0.885 4.742 1.00 98.31 77 THR A O 1
ATOM 586 N N . VAL A 1 78 ? -6.965 -1.255 4.165 1.00 98.38 78 VAL A N 1
ATOM 587 C CA . VAL A 1 78 ? -7.786 -1.815 5.251 1.00 98.38 78 VAL A CA 1
ATOM 588 C C . VAL A 1 78 ? -7.158 -1.533 6.612 1.00 98.38 78 VAL A C 1
ATOM 590 O O . VAL A 1 78 ? -7.788 -0.889 7.444 1.00 98.38 78 VAL A O 1
ATOM 593 N N . ALA A 1 79 ? -5.916 -1.978 6.821 1.00 98.62 79 ALA A N 1
ATOM 594 C CA . ALA A 1 79 ? -5.246 -1.879 8.118 1.00 98.62 79 ALA A CA 1
ATOM 595 C C . ALA A 1 79 ? -4.906 -0.425 8.503 1.00 98.62 79 ALA A C 1
ATOM 597 O O . ALA A 1 79 ? -5.152 0.000 9.632 1.00 98.62 79 ALA A O 1
ATOM 598 N N . ILE A 1 80 ? -4.377 0.361 7.559 1.00 98.75 80 ILE A N 1
ATOM 599 C CA . ILE A 1 80 ? -4.060 1.784 7.761 1.00 98.75 80 ILE A CA 1
ATOM 600 C C . ILE A 1 80 ? -5.348 2.590 7.928 1.00 98.75 80 ILE A C 1
ATOM 602 O O . ILE A 1 80 ? -5.432 3.422 8.827 1.00 98.75 80 ILE A O 1
ATOM 606 N N . GLY A 1 81 ? -6.363 2.328 7.102 1.00 98.25 81 GLY A N 1
ATOM 607 C CA . GLY A 1 81 ? -7.653 3.008 7.176 1.00 98.25 81 GLY A CA 1
ATOM 608 C C . GLY A 1 81 ? -8.325 2.825 8.529 1.00 98.25 81 GLY A C 1
ATOM 609 O O . GLY A 1 81 ? -8.659 3.813 9.181 1.00 98.25 81 GLY A O 1
ATOM 610 N N . SER A 1 82 ? -8.441 1.582 9.005 1.00 98.38 82 SER A N 1
ATOM 611 C CA . SER A 1 82 ? -9.001 1.309 10.333 1.00 98.38 82 SER A CA 1
ATOM 612 C C . SER A 1 82 ? -8.208 1.984 11.452 1.00 98.38 82 SER A C 1
ATOM 614 O O . SER A 1 82 ? -8.809 2.529 12.378 1.00 98.38 82 SER A O 1
ATOM 616 N N . PHE A 1 83 ? -6.875 2.002 11.342 1.00 98.69 83 PHE A N 1
ATOM 617 C CA . PHE A 1 83 ? -6.001 2.606 12.344 1.00 98.69 83 PHE A CA 1
ATOM 618 C C . PHE A 1 83 ? -6.179 4.125 12.411 1.00 98.69 83 PHE A C 1
ATOM 620 O O . PHE A 1 83 ? -6.322 4.694 13.492 1.00 98.69 83 PHE A O 1
ATOM 627 N N . VAL A 1 84 ? -6.236 4.797 11.259 1.00 98.38 84 VAL A N 1
ATOM 628 C CA . VAL A 1 84 ? -6.451 6.249 11.194 1.00 98.38 84 VAL A CA 1
ATOM 629 C C . VAL A 1 84 ? -7.822 6.634 11.760 1.00 98.38 84 VAL A C 1
ATOM 631 O O . VAL A 1 84 ? -7.909 7.609 12.518 1.00 98.38 84 VAL A O 1
ATOM 634 N N . LEU A 1 85 ? -8.868 5.873 11.425 1.00 97.50 85 LEU A N 1
ATOM 635 C CA . LEU A 1 85 ? -10.247 6.153 11.836 1.00 97.50 85 LEU A CA 1
ATOM 636 C C . LEU A 1 85 ? -10.493 5.853 13.320 1.00 97.50 85 LEU A C 1
ATOM 638 O O . LEU A 1 85 ? -11.074 6.671 14.026 1.00 97.50 85 LEU A O 1
ATOM 642 N N . SER A 1 86 ? -10.016 4.707 13.809 1.00 96.94 86 SER A N 1
ATOM 643 C CA . SER A 1 86 ? -10.437 4.169 15.110 1.00 96.94 86 SER A CA 1
ATOM 644 C C . SER A 1 86 ? -9.335 4.058 16.161 1.00 96.94 86 SER A C 1
ATOM 646 O O . SER A 1 86 ? -9.643 3.800 17.324 1.00 96.94 86 SER A O 1
ATOM 648 N N . GLY A 1 87 ? -8.067 4.213 15.769 1.00 97.81 87 GLY A N 1
ATOM 649 C CA . GLY A 1 87 ? -6.907 3.918 16.612 1.00 97.81 87 GLY A CA 1
ATOM 650 C C . GLY A 1 87 ? -6.580 2.426 16.736 1.00 97.81 87 GLY A C 1
ATOM 651 O O . GLY A 1 87 ? -5.505 2.106 17.229 1.00 97.81 87 GLY A O 1
ATOM 652 N N . ASP A 1 88 ? -7.452 1.536 16.249 1.00 98.25 88 ASP A N 1
ATOM 653 C CA . ASP A 1 88 ? -7.288 0.079 16.244 1.00 98.25 88 ASP A CA 1
ATOM 654 C C . ASP A 1 88 ? -7.084 -0.457 14.821 1.00 98.25 88 ASP A C 1
ATOM 656 O O . ASP A 1 88 ? -7.450 0.177 13.829 1.00 98.25 88 ASP A O 1
ATOM 660 N N . VAL A 1 89 ? -6.504 -1.651 14.696 1.00 98.50 89 VAL A N 1
ATOM 661 C CA . VAL A 1 89 ? -6.150 -2.232 13.393 1.00 98.50 89 VAL A CA 1
ATOM 662 C C . VAL A 1 89 ? -7.121 -3.351 13.045 1.00 98.50 89 VAL A C 1
ATOM 664 O O . VAL A 1 89 ? -7.240 -4.321 13.789 1.00 98.50 89 VAL A O 1
ATOM 667 N N . LEU A 1 90 ? -7.797 -3.266 11.900 1.00 98.12 90 LEU A N 1
ATOM 668 C CA . LEU A 1 90 ? -8.543 -4.400 11.371 1.00 98.12 90 LEU A CA 1
ATOM 669 C C . LEU A 1 90 ? -7.546 -5.491 10.977 1.00 98.12 90 LEU A C 1
ATOM 671 O O . LEU A 1 90 ? -6.615 -5.240 10.209 1.00 98.12 90 LEU A O 1
ATOM 675 N N . SER A 1 91 ? -7.742 -6.696 11.506 1.00 97.75 91 SER A N 1
ATOM 676 C CA . SER A 1 91 ? -6.911 -7.841 11.162 1.00 97.75 91 SER A CA 1
ATOM 677 C C . SER A 1 91 ? -6.988 -8.097 9.662 1.00 97.75 91 SER A C 1
ATOM 679 O O . SER A 1 91 ? -8.067 -8.206 9.076 1.00 97.75 91 SER A O 1
ATOM 681 N N . VAL A 1 92 ? -5.813 -8.205 9.055 1.00 98.25 92 VAL A N 1
ATOM 682 C CA . VAL A 1 92 ? -5.638 -8.568 7.652 1.00 98.25 92 VAL A CA 1
ATOM 683 C C . VAL A 1 92 ? -4.838 -9.857 7.533 1.00 98.25 92 VAL A C 1
ATOM 685 O O . VAL A 1 92 ? -4.176 -10.057 6.528 1.00 98.25 92 VAL A O 1
ATOM 688 N N . HIS A 1 93 ? -4.845 -10.736 8.539 1.00 98.25 93 HIS A N 1
ATOM 689 C CA . HIS A 1 93 ? -4.026 -11.952 8.519 1.00 98.25 93 HIS A CA 1
ATOM 690 C C . HIS A 1 93 ? -4.227 -12.756 7.211 1.00 98.25 93 HIS A C 1
ATOM 692 O O . HIS A 1 93 ? -5.370 -12.898 6.756 1.00 98.25 93 HIS A O 1
ATOM 698 N N . PRO A 1 94 ? -3.162 -13.292 6.576 1.00 98.19 94 PRO A N 1
ATOM 699 C CA . PRO A 1 94 ? -3.273 -13.990 5.293 1.00 98.19 94 PRO A CA 1
ATOM 700 C C . PRO A 1 94 ? -4.300 -15.126 5.254 1.00 98.19 94 PRO A C 1
ATOM 702 O O . PRO A 1 94 ? -4.941 -15.339 4.224 1.00 98.19 94 PRO A O 1
ATOM 705 N N . GLU A 1 95 ? -4.464 -15.855 6.360 1.00 97.44 95 GLU A N 1
ATOM 706 C CA . GLU A 1 95 ? -5.412 -16.976 6.467 1.00 97.44 95 GLU A CA 1
ATOM 707 C C . GLU A 1 95 ? -6.878 -16.541 6.428 1.00 97.44 95 GLU A C 1
ATOM 709 O O . GLU A 1 95 ? -7.721 -17.302 5.964 1.00 97.44 95 GLU A O 1
ATOM 714 N N . SER A 1 96 ? -7.176 -15.321 6.877 1.00 96.06 96 SER A N 1
ATOM 715 C CA . SER A 1 96 ? -8.533 -14.773 6.957 1.00 96.06 96 SER A CA 1
ATOM 716 C C . SER A 1 96 ? -8.793 -13.675 5.925 1.00 96.06 96 SER A C 1
ATOM 718 O O . SER A 1 96 ? -9.831 -13.011 5.980 1.00 96.06 96 SER A O 1
ATOM 720 N N . THR A 1 97 ? -7.871 -13.480 4.974 1.00 97.88 97 THR A N 1
ATOM 721 C CA . THR A 1 97 ? -7.938 -12.422 3.960 1.00 97.88 97 THR A CA 1
ATOM 722 C C . THR A 1 97 ? -7.892 -12.998 2.547 1.00 97.88 97 THR A C 1
ATOM 724 O O . THR A 1 97 ? -7.159 -13.939 2.235 1.00 97.88 97 THR A O 1
ATOM 727 N N . ALA A 1 98 ? -8.690 -12.418 1.656 1.00 97.38 98 ALA A N 1
ATOM 728 C CA . ALA A 1 98 ? -8.658 -12.703 0.231 1.00 97.38 98 ALA A CA 1
ATOM 729 C C . ALA A 1 98 ? -8.673 -11.410 -0.586 1.00 97.38 98 ALA A C 1
ATOM 731 O O . ALA A 1 98 ? -9.324 -10.433 -0.217 1.00 97.38 98 ALA A O 1
ATOM 732 N N . ILE A 1 99 ? -8.014 -11.429 -1.742 1.00 96.56 99 ILE A N 1
ATOM 733 C CA . ILE A 1 99 ? -8.030 -10.323 -2.699 1.00 96.56 99 ILE A CA 1
ATOM 734 C C . ILE A 1 99 ? -8.940 -10.679 -3.865 1.00 96.56 99 ILE A C 1
ATOM 736 O O . ILE A 1 99 ? -8.884 -11.768 -4.436 1.00 96.56 99 ILE A O 1
ATOM 740 N N . GLY A 1 100 ? -9.808 -9.739 -4.208 1.00 95.19 100 GLY A N 1
ATOM 741 C CA . GLY A 1 100 ? -10.695 -9.835 -5.346 1.00 95.19 100 GLY A CA 1
ATOM 742 C C . GLY A 1 100 ? -10.007 -9.368 -6.625 1.00 95.19 100 GLY A C 1
ATOM 743 O O . GLY A 1 100 ? -9.387 -8.302 -6.652 1.00 95.19 100 GLY A O 1
ATOM 744 N N . MET A 1 101 ? -10.161 -10.149 -7.691 1.00 92.06 101 MET A N 1
ATOM 745 C CA . MET A 1 101 ? -9.633 -9.846 -9.015 1.00 92.06 101 MET A CA 1
ATOM 746 C C . MET A 1 101 ? -10.749 -9.835 -10.061 1.00 92.06 101 MET A C 1
ATOM 748 O O . MET A 1 101 ? -11.601 -10.725 -10.086 1.00 92.06 101 MET A O 1
ATOM 752 N N . ASP A 1 102 ? -10.710 -8.837 -10.939 1.00 89.81 102 ASP A N 1
ATOM 753 C CA . ASP A 1 102 ? -11.582 -8.701 -12.106 1.00 89.81 102 ASP A CA 1
ATOM 754 C C . ASP A 1 102 ? -10.787 -8.092 -13.265 1.00 89.81 102 ASP A C 1
ATOM 756 O O . ASP A 1 102 ? -9.949 -7.224 -13.025 1.00 89.81 102 ASP A O 1
ATOM 760 N N . GLN A 1 103 ? -11.014 -8.551 -14.498 1.00 85.19 103 GLN A N 1
ATOM 761 C CA . GLN A 1 103 ? -10.310 -8.078 -15.705 1.00 85.19 103 GLN A CA 1
ATOM 762 C C . GLN A 1 103 ? -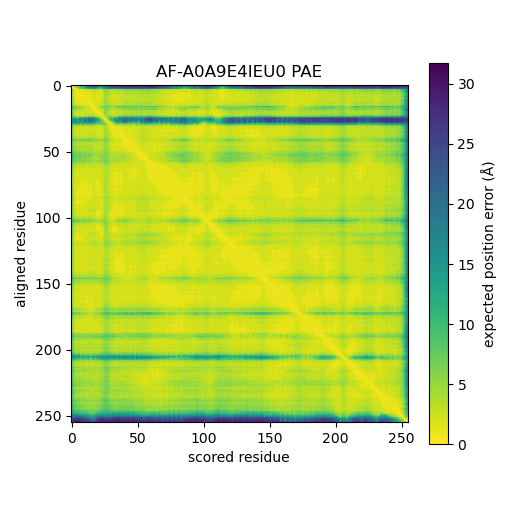8.788 -7.889 -15.508 1.00 85.19 103 GLN A C 1
ATOM 764 O O . GLN A 1 103 ? -8.217 -6.859 -15.861 1.00 85.19 103 GLN A O 1
ATOM 769 N N . HIS A 1 104 ? -8.123 -8.873 -14.892 1.00 86.88 104 HIS A N 1
ATOM 770 C CA . HIS A 1 104 ? -6.681 -8.843 -14.588 1.00 86.88 104 HIS A CA 1
ATOM 771 C C . HIS A 1 104 ? -6.233 -7.715 -13.639 1.00 86.88 104 HIS A C 1
ATOM 773 O O . HIS A 1 104 ? -5.058 -7.360 -13.591 1.00 86.88 104 HIS A O 1
ATOM 779 N N . ARG A 1 105 ? -7.152 -7.141 -12.858 1.00 88.00 105 ARG A N 1
ATOM 780 C CA . ARG A 1 105 ? -6.866 -6.089 -11.880 1.00 88.00 105 ARG A CA 1
ATOM 781 C C . ARG A 1 105 ? -7.373 -6.484 -10.505 1.00 88.00 105 ARG A C 1
ATOM 783 O O . ARG A 1 105 ? -8.511 -6.920 -10.333 1.00 88.00 105 ARG A O 1
ATOM 790 N N . LEU A 1 106 ? -6.525 -6.280 -9.505 1.00 93.75 106 LEU A N 1
ATOM 791 C CA . LEU A 1 106 ? -6.923 -6.391 -8.108 1.00 93.75 106 LEU A CA 1
ATOM 792 C C . LEU A 1 106 ? -7.816 -5.201 -7.779 1.00 93.75 106 LEU A C 1
ATOM 794 O O . LEU A 1 106 ? -7.407 -4.051 -7.962 1.00 93.75 106 LEU A O 1
ATOM 798 N N . ASN A 1 107 ? -9.034 -5.457 -7.318 1.00 93.56 107 ASN A N 1
ATOM 799 C CA . ASN A 1 107 ? -10.038 -4.406 -7.158 1.00 93.56 107 ASN A CA 1
ATOM 800 C C . ASN A 1 107 ? -10.836 -4.487 -5.859 1.00 93.56 107 ASN A C 1
ATOM 802 O O . ASN A 1 107 ? -11.712 -3.652 -5.658 1.00 93.56 107 ASN A O 1
ATOM 806 N N . ALA A 1 108 ? -10.560 -5.465 -4.999 1.00 95.06 108 ALA A N 1
ATOM 807 C CA . ALA A 1 108 ? -11.246 -5.604 -3.728 1.00 95.06 108 ALA A CA 1
ATOM 808 C C . ALA A 1 108 ? -10.461 -6.441 -2.731 1.00 95.06 108 ALA A C 1
ATOM 810 O O . ALA A 1 108 ? -9.534 -7.162 -3.095 1.00 95.06 108 ALA A O 1
ATOM 811 N N . VAL A 1 109 ? -10.904 -6.387 -1.487 1.00 96.44 109 VAL A N 1
ATOM 812 C CA . VAL A 1 109 ? -10.418 -7.203 -0.385 1.00 96.44 109 VAL A CA 1
ATOM 813 C C . VAL A 1 109 ? -11.612 -7.772 0.374 1.00 96.44 109 VAL A C 1
ATOM 815 O O . VAL A 1 109 ? -12.697 -7.187 0.429 1.00 96.44 109 VAL A O 1
ATOM 818 N N . ARG A 1 110 ? -11.430 -8.963 0.916 1.00 95.75 110 ARG A N 1
ATOM 819 C CA . ARG A 1 110 ? -12.400 -9.637 1.765 1.00 95.75 110 ARG A CA 1
ATOM 820 C C . ARG A 1 110 ? -11.674 -10.102 3.004 1.00 95.75 110 ARG A C 1
ATOM 822 O O . ARG A 1 110 ? -10.648 -10.764 2.880 1.00 95.75 110 ARG A O 1
ATOM 829 N N . VAL A 1 111 ? -12.237 -9.786 4.157 1.00 96.25 111 VAL A N 1
ATOM 830 C CA . VAL A 1 111 ? -11.833 -10.367 5.435 1.00 96.25 111 VAL A CA 1
ATOM 831 C C . VAL A 1 111 ? -12.933 -11.314 5.892 1.00 96.25 111 VAL A C 1
ATOM 833 O O . VAL A 1 111 ? -14.119 -11.020 5.740 1.00 96.25 111 VAL A O 1
ATOM 836 N N . ASP A 1 112 ? -12.586 -12.474 6.434 1.00 95.25 112 ASP A N 1
ATOM 837 C CA . ASP A 1 112 ? -13.601 -13.425 6.903 1.00 95.25 112 ASP A CA 1
ATOM 838 C C . ASP A 1 112 ? -14.365 -12.865 8.114 1.00 95.25 112 ASP A C 1
ATOM 840 O O . ASP A 1 112 ? -15.562 -13.114 8.287 1.00 95.25 112 ASP A O 1
ATOM 844 N N . ARG A 1 113 ? -13.683 -12.060 8.937 1.00 94.44 113 ARG A N 1
ATOM 845 C CA . ARG A 1 113 ? -14.237 -11.378 10.108 1.00 94.44 113 ARG A CA 1
ATOM 846 C C . ARG A 1 113 ? -13.695 -9.960 10.211 1.00 94.44 113 ARG A C 1
ATOM 848 O O . ARG A 1 113 ? -12.521 -9.726 9.960 1.00 94.44 113 ARG A O 1
ATOM 855 N N . ALA A 1 114 ? -14.546 -9.036 10.646 1.00 95.62 114 ALA A N 1
ATOM 856 C CA . ALA A 1 114 ? -14.136 -7.684 11.008 1.00 95.62 114 ALA A CA 1
ATOM 857 C C . ALA A 1 114 ? -13.552 -7.678 12.432 1.00 95.62 114 ALA A C 1
ATOM 859 O O . ALA A 1 114 ? -14.157 -7.162 13.370 1.00 95.62 114 ALA A O 1
ATOM 860 N N . GLU A 1 115 ? -12.432 -8.371 12.608 1.00 96.56 115 GLU A N 1
ATOM 861 C CA . GLU A 1 115 ? -11.734 -8.471 13.886 1.00 96.56 115 GLU A CA 1
ATOM 862 C C . GLU A 1 115 ? -10.793 -7.279 14.055 1.00 96.56 115 GLU A C 1
ATOM 864 O O . GLU A 1 115 ? -9.978 -7.010 13.178 1.00 96.56 115 GLU A O 1
ATOM 869 N N . LEU A 1 116 ? -10.918 -6.565 15.174 1.00 97.44 116 LEU A N 1
ATOM 870 C CA . LEU A 1 116 ? -10.015 -5.476 15.531 1.00 97.44 116 LEU A CA 1
ATOM 871 C C . LEU A 1 116 ? -8.943 -5.992 16.485 1.00 97.44 116 LEU A C 1
ATOM 873 O O . LEU A 1 116 ? -9.249 -6.614 17.503 1.00 97.44 116 LEU A O 1
ATOM 877 N N . VAL A 1 117 ? -7.698 -5.671 16.170 1.00 98.06 117 VAL A N 1
ATOM 878 C CA . VAL A 1 117 ? -6.558 -5.773 17.070 1.00 98.06 117 VAL A CA 1
ATOM 879 C C . VAL A 1 117 ? -6.433 -4.429 17.775 1.00 98.06 117 VAL A C 1
ATOM 881 O O . VAL A 1 117 ? -6.228 -3.405 17.118 1.00 98.06 117 VAL A O 1
ATOM 884 N N . ALA A 1 118 ? -6.581 -4.440 19.101 1.00 97.62 118 ALA A N 1
ATOM 885 C CA . ALA A 1 118 ? -6.418 -3.242 19.913 1.00 97.62 118 ALA A CA 1
ATOM 886 C C . ALA A 1 118 ? -5.003 -2.687 19.722 1.00 97.62 118 ALA A C 1
ATOM 888 O O . ALA A 1 118 ? -4.018 -3.404 19.933 1.00 97.62 118 ALA A O 1
ATOM 889 N N . ALA A 1 119 ? -4.924 -1.437 19.283 1.00 97.31 119 ALA A N 1
ATOM 890 C CA . ALA A 1 119 ? -3.666 -0.732 19.093 1.00 97.31 119 ALA A CA 1
ATOM 891 C C . ALA A 1 119 ? -3.624 0.567 19.892 1.00 97.31 119 ALA A C 1
ATOM 893 O O . ALA A 1 119 ? -2.531 1.011 20.221 1.00 97.31 119 ALA A O 1
ATOM 894 N N . ASP A 1 120 ? -4.774 1.170 20.218 1.00 96.25 120 ASP A N 1
ATOM 895 C CA . ASP A 1 120 ? -4.843 2.422 20.982 1.00 96.25 120 ASP A CA 1
ATOM 896 C C . ASP A 1 120 ? -3.925 3.528 20.404 1.00 96.25 120 ASP A C 1
ATOM 898 O O . ASP A 1 120 ? -3.346 4.339 21.128 1.00 96.25 120 ASP A O 1
ATOM 902 N N . GLY A 1 121 ? -3.773 3.558 19.073 1.00 96.06 121 GLY A N 1
ATOM 903 C CA . GLY A 1 121 ? -2.893 4.487 18.358 1.00 96.06 121 GLY A CA 1
ATOM 904 C C . GLY A 1 121 ? -1.409 4.094 18.306 1.00 96.06 121 GLY A C 1
ATOM 905 O O . GLY A 1 121 ? -0.599 4.877 17.810 1.00 96.06 121 GLY A O 1
ATOM 906 N N . ASP A 1 122 ? -1.032 2.900 18.765 1.00 97.25 122 ASP A N 1
ATOM 907 C CA . ASP A 1 122 ? 0.336 2.384 18.696 1.00 97.25 122 ASP A CA 1
ATOM 908 C C . ASP A 1 122 ? 0.677 1.846 17.292 1.00 97.25 122 ASP A C 1
ATOM 910 O O . ASP A 1 122 ? 0.197 0.797 16.848 1.00 97.25 122 ASP A O 1
ATOM 914 N N . LEU A 1 123 ? 1.566 2.556 16.591 1.00 98.00 123 LEU A N 1
ATOM 915 C CA . LEU A 1 123 ? 2.052 2.175 15.262 1.00 98.00 123 LEU A CA 1
ATOM 916 C C . LEU A 1 123 ? 2.809 0.841 15.250 1.00 98.00 123 LEU A C 1
ATOM 918 O O . LEU A 1 123 ? 2.868 0.198 14.201 1.00 98.00 123 LEU A O 1
ATOM 922 N N . THR A 1 124 ? 3.366 0.387 16.376 1.00 97.75 124 THR A N 1
ATOM 923 C CA . THR A 1 124 ? 4.051 -0.913 16.434 1.00 97.75 124 THR A CA 1
ATOM 924 C C . THR A 1 124 ? 3.078 -2.073 16.226 1.00 97.75 124 THR A C 1
ATOM 926 O O . 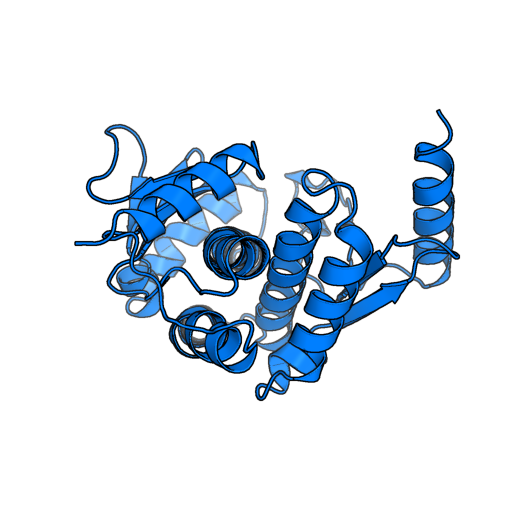THR A 1 124 ? 3.435 -3.072 15.599 1.00 97.75 124 THR A O 1
ATOM 929 N N . VAL A 1 125 ? 1.819 -1.920 16.655 1.00 98.25 125 VAL A N 1
ATOM 930 C CA . VAL A 1 125 ? 0.756 -2.901 16.407 1.00 98.25 125 VAL A CA 1
ATOM 931 C C . VAL A 1 125 ? 0.367 -2.913 14.932 1.00 98.25 125 VAL A C 1
ATOM 933 O O . VAL A 1 125 ? 0.227 -3.990 14.351 1.00 98.25 125 VAL A O 1
ATOM 936 N N . LEU A 1 126 ? 0.260 -1.739 14.300 1.00 98.56 126 LEU A N 1
ATOM 937 C CA . LEU A 1 126 ? 0.024 -1.640 12.858 1.00 98.56 126 LEU A CA 1
ATOM 938 C C . LEU A 1 126 ? 1.165 -2.285 12.058 1.00 98.56 126 LEU A C 1
ATOM 940 O O . LEU A 1 126 ? 0.892 -3.058 11.143 1.00 98.56 126 LEU A O 1
ATOM 944 N N . HIS A 1 127 ? 2.426 -2.024 12.417 1.00 98.62 127 HIS A N 1
ATOM 945 C CA . HIS A 1 127 ? 3.585 -2.675 11.793 1.00 98.62 127 HIS A CA 1
ATOM 946 C C . HIS A 1 127 ? 3.536 -4.189 11.939 1.00 98.62 127 HIS A C 1
ATOM 948 O O . HIS A 1 127 ? 3.673 -4.893 10.943 1.00 98.62 127 HIS A O 1
ATOM 954 N N . ARG A 1 128 ? 3.267 -4.702 13.141 1.00 98.06 128 ARG A N 1
ATOM 955 C CA . ARG A 1 128 ? 3.179 -6.148 13.357 1.00 98.06 128 ARG A CA 1
ATOM 956 C C . ARG A 1 128 ? 2.108 -6.785 12.462 1.00 98.06 128 ARG A C 1
ATOM 958 O O . ARG A 1 128 ? 2.411 -7.701 11.704 1.00 98.06 128 ARG A O 1
ATOM 965 N N . VAL A 1 129 ? 0.877 -6.272 12.512 1.00 98.38 129 VAL A N 1
ATOM 966 C CA . VAL A 1 129 ? -0.280 -6.855 11.804 1.00 98.38 129 VAL A CA 1
ATOM 967 C C . VAL A 1 129 ? -0.157 -6.711 10.286 1.00 98.38 129 VAL A C 1
ATOM 969 O O . VAL A 1 129 ? -0.426 -7.652 9.541 1.00 98.38 129 VAL A O 1
ATOM 972 N N . LEU A 1 130 ? 0.225 -5.527 9.801 1.00 98.69 130 LEU A N 1
ATOM 973 C CA . LEU A 1 130 ? 0.291 -5.256 8.367 1.00 98.69 130 LEU A CA 1
ATOM 974 C C . LEU A 1 130 ? 1.625 -5.707 7.769 1.00 98.69 130 LEU A C 1
ATOM 976 O O . LEU A 1 130 ? 1.649 -6.418 6.768 1.00 98.69 130 LEU A O 1
ATOM 980 N N . ILE A 1 131 ? 2.742 -5.263 8.339 1.00 98.56 131 ILE A N 1
ATOM 981 C CA . ILE A 1 131 ? 4.062 -5.471 7.744 1.00 98.56 131 ILE A CA 1
ATOM 982 C C . ILE A 1 131 ? 4.588 -6.866 8.061 1.00 98.56 131 ILE A C 1
ATOM 984 O O . ILE A 1 131 ? 4.898 -7.606 7.130 1.00 98.56 131 ILE A O 1
ATOM 988 N N . ASP A 1 132 ? 4.685 -7.239 9.335 1.00 98.00 132 ASP A N 1
ATOM 989 C CA . ASP A 1 132 ? 5.377 -8.471 9.729 1.00 98.00 132 ASP A CA 1
ATOM 990 C C . ASP A 1 132 ? 4.566 -9.734 9.443 1.00 98.00 132 ASP A C 1
ATOM 992 O O . ASP A 1 132 ? 5.089 -10.680 8.853 1.00 98.00 132 ASP A O 1
ATOM 996 N N . GLU A 1 133 ? 3.292 -9.745 9.827 1.00 98.06 133 GLU A N 1
ATOM 997 C CA . GLU A 1 133 ? 2.426 -10.921 9.706 1.00 98.06 133 GLU A CA 1
ATOM 998 C C . GLU A 1 133 ? 1.911 -11.134 8.272 1.00 98.06 133 GLU A C 1
ATOM 1000 O O . GLU A 1 133 ? 1.565 -1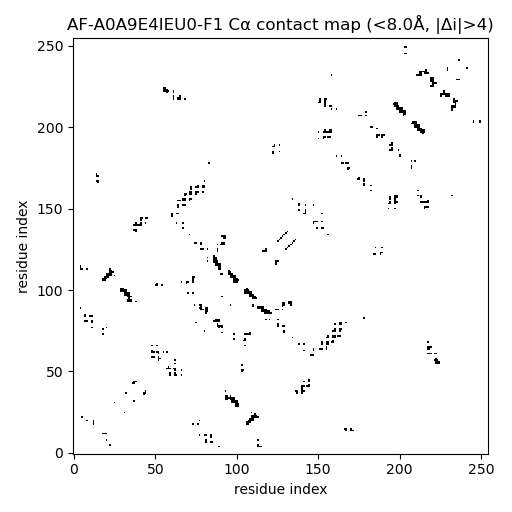2.256 7.898 1.00 98.06 133 GLU A O 1
ATOM 1005 N N . HIS A 1 134 ? 1.892 -10.087 7.436 1.00 98.62 134 HIS A N 1
ATOM 1006 C CA . HIS A 1 134 ? 1.326 -10.163 6.088 1.00 98.62 134 HIS A CA 1
ATOM 1007 C C . HIS A 1 134 ? 2.298 -9.746 4.986 1.00 98.62 134 HIS A C 1
ATOM 1009 O O . HIS A 1 134 ? 2.670 -10.561 4.142 1.00 98.62 134 HIS A O 1
ATOM 1015 N N . LEU A 1 135 ? 2.662 -8.467 4.898 1.00 98.62 135 LEU A N 1
ATOM 1016 C CA . LEU A 1 135 ? 3.322 -7.980 3.687 1.00 98.62 135 LEU A CA 1
ATOM 1017 C C . LEU A 1 135 ? 4.743 -8.524 3.526 1.00 98.62 135 LEU A C 1
ATOM 1019 O O . LEU A 1 135 ? 5.154 -8.775 2.397 1.00 98.62 135 LEU A O 1
ATOM 1023 N N . ALA A 1 136 ? 5.462 -8.776 4.618 1.00 98.44 136 ALA A N 1
ATOM 1024 C CA . ALA A 1 136 ? 6.770 -9.418 4.575 1.00 98.44 136 ALA A CA 1
ATOM 1025 C C . ALA A 1 136 ? 6.694 -10.836 3.991 1.00 98.44 136 ALA A C 1
ATOM 1027 O O . ALA A 1 136 ? 7.457 -11.172 3.089 1.00 98.44 136 ALA A O 1
ATOM 1028 N N . THR A 1 137 ? 5.723 -11.644 4.430 1.00 97.88 137 THR A N 1
ATOM 1029 C CA . THR A 1 137 ? 5.560 -13.018 3.927 1.00 97.88 137 THR A CA 1
ATOM 1030 C C . THR A 1 137 ? 5.156 -13.033 2.450 1.00 97.88 137 THR A C 1
ATOM 1032 O O . THR A 1 137 ? 5.625 -13.881 1.688 1.00 97.88 137 THR A O 1
ATOM 1035 N N . PHE A 1 138 ? 4.360 -12.051 2.012 1.00 98.38 138 PHE A N 1
ATOM 1036 C CA . PHE A 1 138 ? 4.045 -11.838 0.599 1.00 98.38 138 PHE A CA 1
ATOM 1037 C C . PHE A 1 138 ? 5.258 -11.403 -0.233 1.00 98.38 138 PHE A C 1
ATOM 1039 O O . PHE A 1 138 ? 5.471 -11.947 -1.318 1.00 98.38 138 PHE A O 1
ATOM 1046 N N . VAL A 1 139 ? 6.070 -10.461 0.258 1.00 98.38 139 VAL A N 1
ATOM 1047 C CA . VAL A 1 139 ? 7.309 -10.041 -0.418 1.00 98.38 139 VAL A CA 1
ATOM 1048 C C . VAL A 1 139 ? 8.244 -11.235 -0.597 1.00 98.38 139 VAL A C 1
ATOM 1050 O O . VAL A 1 139 ? 8.717 -11.472 -1.710 1.00 98.38 139 VAL A O 1
ATOM 1053 N N . ASP A 1 140 ? 8.433 -12.037 0.450 1.00 97.38 140 ASP A N 1
ATOM 1054 C CA . ASP A 1 140 ? 9.262 -13.238 0.384 1.00 97.38 140 ASP A CA 1
ATOM 1055 C C . ASP A 1 140 ? 8.717 -14.248 -0.639 1.00 97.38 140 ASP A C 1
ATOM 1057 O O . ASP A 1 140 ? 9.478 -14.846 -1.403 1.00 97.38 140 ASP A O 1
ATOM 1061 N N . ALA A 1 141 ? 7.396 -14.438 -0.690 1.00 97.56 141 ALA A N 1
ATOM 1062 C CA . ALA A 1 141 ? 6.753 -15.319 -1.662 1.00 97.56 141 ALA A CA 1
ATOM 1063 C C . ALA A 1 141 ? 6.966 -14.841 -3.106 1.00 97.56 141 ALA A C 1
ATOM 1065 O O . ALA A 1 141 ? 7.359 -15.633 -3.967 1.00 97.56 141 ALA A O 1
ATOM 1066 N N . ALA A 1 142 ? 6.771 -13.548 -3.372 1.00 97.62 142 ALA A N 1
ATOM 1067 C CA . ALA A 1 142 ? 6.998 -12.953 -4.687 1.00 97.62 142 ALA A CA 1
ATOM 1068 C C . ALA A 1 142 ? 8.470 -13.067 -5.115 1.00 97.62 142 ALA A C 1
ATOM 1070 O O . ALA A 1 142 ? 8.752 -13.465 -6.247 1.00 97.62 142 ALA A O 1
ATOM 1071 N N . HIS A 1 143 ? 9.403 -12.798 -4.197 1.00 96.62 143 HIS A N 1
ATOM 1072 C CA . HIS A 1 143 ? 10.840 -12.907 -4.448 1.00 96.62 143 HIS A CA 1
ATOM 1073 C C . HIS A 1 143 ? 11.289 -14.352 -4.715 1.00 96.62 143 HIS A C 1
ATOM 1075 O O . HIS A 1 143 ? 12.113 -14.595 -5.591 1.00 96.62 143 HIS A O 1
ATOM 1081 N N . ARG A 1 144 ? 10.716 -15.343 -4.018 1.00 95.75 144 ARG A N 1
ATOM 1082 C CA . ARG A 1 144 ? 10.989 -16.767 -4.296 1.00 95.75 144 ARG A CA 1
ATOM 1083 C C . ARG A 1 144 ? 10.375 -17.258 -5.604 1.00 95.75 144 ARG A C 1
ATOM 1085 O O . ARG A 1 144 ? 10.857 -18.234 -6.171 1.00 95.75 144 ARG A O 1
ATOM 1092 N N . SER A 1 145 ? 9.302 -16.620 -6.063 1.00 95.94 145 SER A N 1
ATOM 1093 C CA . SER A 1 145 ? 8.579 -17.045 -7.263 1.00 95.94 145 SER A CA 1
ATOM 1094 C C . SER A 1 145 ? 9.338 -16.718 -8.549 1.00 95.94 145 SER A C 1
ATOM 1096 O O . SER A 1 145 ? 9.199 -17.432 -9.539 1.00 95.94 145 SER A O 1
ATOM 1098 N N . MET A 1 146 ? 10.127 -15.641 -8.571 1.00 94.88 146 MET A N 1
ATOM 1099 C CA . MET A 1 146 ? 10.848 -15.197 -9.767 1.00 94.88 146 MET A CA 1
ATOM 1100 C C . MET A 1 146 ? 11.990 -14.227 -9.413 1.00 94.88 146 MET A C 1
ATOM 1102 O O . MET A 1 146 ? 11.972 -13.674 -8.317 1.00 94.88 146 MET A O 1
ATOM 1106 N N . PRO A 1 147 ? 12.952 -13.940 -10.316 1.00 93.31 147 PRO A N 1
ATOM 1107 C CA . PRO A 1 147 ? 14.119 -13.101 -10.012 1.00 93.31 147 PRO A CA 1
ATOM 1108 C C . PRO A 1 147 ? 13.797 -11.592 -9.976 1.00 93.31 147 PRO A C 1
ATOM 1110 O O . PRO A 1 147 ? 14.452 -10.782 -10.627 1.00 93.31 147 PRO A O 1
ATOM 1113 N N . ILE A 1 148 ? 12.774 -11.197 -9.220 1.00 95.75 148 ILE A N 1
ATOM 1114 C CA . ILE A 1 148 ? 12.421 -9.799 -8.968 1.00 95.75 148 ILE A CA 1
ATOM 1115 C C . ILE A 1 148 ? 13.198 -9.272 -7.757 1.00 95.75 148 ILE A C 1
ATOM 1117 O O . ILE A 1 148 ? 13.336 -9.962 -6.752 1.00 95.75 148 ILE A O 1
ATOM 1121 N N . GLY A 1 149 ? 13.724 -8.049 -7.830 1.00 95.88 149 GLY A N 1
ATOM 1122 C CA . GLY A 1 149 ? 14.535 -7.480 -6.751 1.00 95.88 149 GLY A CA 1
ATOM 1123 C C . GLY A 1 149 ? 13.725 -7.155 -5.492 1.00 95.88 149 GLY A C 1
ATOM 1124 O O . GLY A 1 149 ? 12.690 -6.496 -5.564 1.00 95.88 149 GLY A O 1
ATOM 1125 N N . GLU A 1 150 ? 14.241 -7.529 -4.323 1.00 95.62 150 GLU A N 1
ATOM 1126 C CA . GLU A 1 150 ? 13.603 -7.248 -3.031 1.00 95.62 150 GLU A CA 1
ATOM 1127 C C . GLU A 1 150 ? 13.412 -5.738 -2.782 1.00 95.62 150 GLU A C 1
ATOM 1129 O O . GLU A 1 150 ? 12.338 -5.302 -2.370 1.00 95.62 150 GLU A O 1
ATOM 1134 N N . ALA A 1 151 ? 14.403 -4.907 -3.125 1.00 95.75 151 ALA A N 1
ATOM 1135 C CA . ALA A 1 151 ? 14.295 -3.450 -2.998 1.00 95.75 151 ALA A CA 1
ATOM 1136 C C . ALA A 1 151 ? 13.145 -2.856 -3.835 1.00 95.75 151 ALA A C 1
ATOM 1138 O O . ALA A 1 151 ? 12.537 -1.862 -3.439 1.00 95.75 151 ALA A O 1
ATOM 1139 N N . LEU A 1 152 ? 12.832 -3.465 -4.984 1.00 97.19 152 LEU A N 1
ATOM 1140 C CA . LEU A 1 152 ? 11.693 -3.075 -5.811 1.00 97.19 152 LEU A CA 1
ATOM 1141 C C . LEU A 1 152 ? 10.377 -3.467 -5.130 1.00 97.19 152 LEU A C 1
ATOM 1143 O O . LEU A 1 152 ? 9.481 -2.629 -5.036 1.00 97.19 152 LEU A O 1
ATOM 1147 N N . LEU A 1 153 ? 10.272 -4.693 -4.607 1.00 98.25 153 LEU A N 1
ATOM 1148 C CA . LEU A 1 153 ? 9.078 -5.158 -3.893 1.00 98.25 153 LEU A CA 1
ATOM 1149 C C . LEU A 1 153 ? 8.786 -4.296 -2.657 1.00 98.25 153 LEU A C 1
ATOM 1151 O O . LEU A 1 153 ? 7.670 -3.802 -2.510 1.00 98.25 153 LEU A O 1
ATOM 1155 N N . TRP A 1 154 ? 9.790 -4.018 -1.823 1.00 98.38 154 TRP A N 1
ATOM 1156 C CA . TRP A 1 154 ? 9.635 -3.101 -0.689 1.00 98.38 154 TRP A CA 1
ATOM 1157 C C . TRP A 1 154 ? 9.378 -1.655 -1.123 1.00 98.38 154 TRP A C 1
ATOM 1159 O O . TRP A 1 154 ? 8.638 -0.942 -0.450 1.00 98.38 154 TRP A O 1
ATOM 1169 N N . GLY A 1 155 ? 9.908 -1.230 -2.275 1.00 98.12 155 GLY A N 1
ATOM 1170 C CA . GLY A 1 155 ? 9.534 0.026 -2.932 1.00 98.12 155 GLY A CA 1
ATOM 1171 C C . GLY A 1 155 ? 8.030 0.120 -3.204 1.00 98.12 155 GLY A C 1
ATOM 1172 O O . GLY A 1 155 ? 7.406 1.141 -2.905 1.00 98.12 155 GLY A O 1
ATOM 1173 N N . ASN A 1 156 ? 7.432 -0.963 -3.706 1.00 98.44 156 ASN A N 1
ATOM 1174 C CA . ASN A 1 156 ? 5.988 -1.059 -3.919 1.00 98.44 156 ASN A CA 1
ATOM 1175 C C . ASN A 1 156 ? 5.212 -1.119 -2.601 1.00 98.44 156 ASN A C 1
ATOM 1177 O O . ASN A 1 156 ? 4.132 -0.530 -2.528 1.00 98.44 156 ASN A O 1
ATOM 1181 N N . VAL A 1 157 ? 5.758 -1.768 -1.564 1.00 98.75 157 VAL A N 1
ATOM 1182 C CA . VAL A 1 157 ? 5.165 -1.751 -0.220 1.00 98.75 157 VAL A CA 1
ATOM 1183 C C . VAL A 1 157 ? 5.094 -0.322 0.310 1.00 98.75 157 VAL A C 1
ATOM 1185 O O . VAL A 1 157 ? 4.006 0.155 0.622 1.00 98.75 157 VAL A O 1
ATOM 1188 N N . GLY A 1 158 ? 6.222 0.393 0.336 1.00 98.50 158 GLY A N 1
ATOM 1189 C CA . GLY A 1 158 ? 6.278 1.774 0.814 1.00 98.50 158 GLY A CA 1
ATOM 1190 C C . GLY A 1 158 ? 5.366 2.709 0.020 1.00 98.50 158 GLY A C 1
ATOM 1191 O O . GLY A 1 15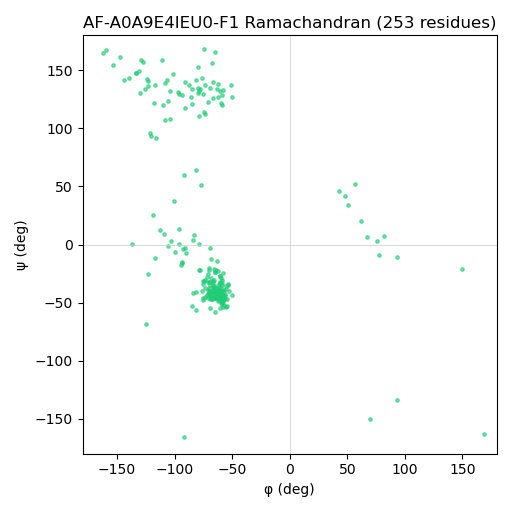8 ? 4.552 3.419 0.605 1.00 98.50 158 GLY A O 1
ATOM 1192 N N . SER A 1 159 ? 5.417 2.635 -1.314 1.00 98.50 159 SER A N 1
ATOM 1193 C CA . SER A 1 159 ? 4.530 3.399 -2.206 1.00 98.50 159 SER A CA 1
ATOM 1194 C C . SER A 1 159 ? 3.049 3.172 -1.890 1.00 98.50 159 SER A C 1
ATOM 1196 O O . SER A 1 159 ? 2.276 4.120 -1.756 1.00 98.50 159 SER A O 1
ATOM 1198 N N . SER A 1 160 ? 2.653 1.913 -1.714 1.00 98.62 160 SER A N 1
ATOM 1199 C CA . SER A 1 160 ? 1.258 1.539 -1.488 1.00 98.62 160 SER A CA 1
ATOM 1200 C C . SER A 1 160 ? 0.768 1.900 -0.085 1.00 98.62 160 SER A C 1
ATOM 1202 O O . SER A 1 160 ? -0.372 2.342 0.062 1.00 98.62 160 SER A O 1
ATOM 1204 N N . CYS A 1 161 ? 1.617 1.770 0.939 1.00 98.69 161 CYS A N 1
ATOM 1205 C CA . CYS A 1 161 ? 1.311 2.230 2.294 1.00 98.69 161 CYS A CA 1
ATOM 1206 C C . CYS A 1 161 ? 1.160 3.755 2.334 1.00 98.69 161 CYS A C 1
ATOM 1208 O O . CYS A 1 161 ? 0.172 4.256 2.867 1.00 98.69 161 CYS A O 1
ATOM 1210 N N . ALA A 1 162 ? 2.076 4.498 1.704 1.00 98.44 162 ALA A N 1
ATOM 1211 C CA . ALA A 1 162 ? 1.954 5.947 1.590 1.00 98.44 162 ALA A CA 1
ATOM 1212 C C . ALA A 1 162 ? 0.656 6.329 0.861 1.00 98.44 162 ALA A C 1
ATOM 1214 O O . ALA A 1 162 ? -0.137 7.108 1.380 1.00 98.44 162 ALA A O 1
ATOM 1215 N N . ALA A 1 163 ? 0.362 5.715 -0.288 1.00 97.50 163 ALA A N 1
ATOM 1216 C CA . ALA A 1 163 ? -0.889 5.954 -1.007 1.00 97.50 163 ALA A CA 1
ATOM 1217 C C . ALA A 1 163 ? -2.141 5.632 -0.164 1.00 97.50 163 ALA A C 1
ATOM 1219 O O . ALA A 1 163 ? -3.141 6.336 -0.284 1.00 97.50 163 ALA A O 1
ATOM 1220 N N . SER A 1 164 ? -2.080 4.630 0.718 1.00 98.31 164 SER A N 1
ATOM 1221 C CA . SER A 1 164 ? -3.176 4.281 1.636 1.00 98.31 164 SER A CA 1
ATOM 1222 C C . SER A 1 164 ? -3.436 5.378 2.678 1.00 98.31 164 SER A C 1
ATOM 1224 O O . SER A 1 164 ? -4.589 5.715 2.927 1.00 98.31 164 SER A O 1
ATOM 1226 N N . PHE A 1 165 ? -2.390 6.002 3.238 1.00 97.94 165 PHE A N 1
ATOM 1227 C CA . PHE A 1 165 ? -2.553 7.214 4.056 1.00 97.94 165 PHE A CA 1
ATOM 1228 C C . PHE A 1 165 ? -3.096 8.383 3.222 1.00 97.94 165 PHE A C 1
ATOM 1230 O O . PHE A 1 165 ? -4.010 9.086 3.649 1.00 97.94 165 PHE A O 1
ATOM 1237 N N . GLY A 1 166 ? -2.558 8.577 2.013 1.00 95.19 166 GLY A N 1
ATOM 1238 C CA . GLY A 1 166 ? -2.969 9.642 1.093 1.00 95.19 166 GLY A CA 1
ATOM 1239 C C . GLY A 1 166 ? -4.450 9.579 0.708 1.00 95.19 166 GLY A C 1
ATOM 1240 O O . GLY A 1 166 ? -5.094 10.622 0.607 1.00 95.19 166 GLY A O 1
ATOM 1241 N N . ALA A 1 167 ? -5.007 8.372 0.577 1.00 95.62 167 ALA A N 1
ATOM 1242 C CA . ALA A 1 167 ? -6.422 8.137 0.289 1.00 95.62 167 ALA A CA 1
ATOM 1243 C C . ALA A 1 167 ? -7.375 8.757 1.328 1.00 95.62 167 ALA A C 1
ATOM 1245 O O . ALA A 1 167 ? -8.516 9.063 0.997 1.00 95.62 167 ALA A O 1
ATOM 1246 N N . LEU A 1 168 ? -6.906 8.969 2.561 1.00 95.19 168 LEU A N 1
ATOM 1247 C CA . LEU A 1 168 ? -7.704 9.474 3.679 1.00 95.19 168 LEU A CA 1
ATOM 1248 C C . LEU A 1 168 ? -7.602 10.999 3.842 1.00 95.19 168 LEU A C 1
ATOM 1250 O O . LEU A 1 168 ? -8.451 11.597 4.494 1.00 95.19 168 LEU A O 1
ATOM 1254 N N . VAL A 1 169 ? -6.587 11.644 3.251 1.00 91.81 169 VAL A N 1
ATOM 1255 C CA . VAL A 1 169 ? -6.304 13.081 3.450 1.00 91.81 169 VAL A CA 1
ATOM 1256 C C . VAL A 1 169 ? -7.434 13.970 2.931 1.00 91.81 169 VAL A C 1
ATOM 1258 O O . VAL A 1 169 ? -7.805 14.932 3.599 1.00 91.81 169 VAL A O 1
ATOM 1261 N N . GLY A 1 170 ? -7.960 13.668 1.740 1.00 87.88 170 GLY A N 1
ATOM 1262 C CA . GLY A 1 170 ? -9.061 14.425 1.136 1.00 87.88 170 GLY A CA 1
ATOM 1263 C C . GLY A 1 170 ? -10.388 14.232 1.881 1.00 87.88 170 GLY A C 1
ATOM 1264 O O . GLY A 1 170 ? -10.972 15.223 2.312 1.00 87.88 170 GLY A O 1
ATOM 1265 N N . PRO A 1 171 ? -10.848 12.981 2.071 1.00 90.38 171 PRO A N 1
ATOM 1266 C CA . PRO A 1 171 ? -12.106 12.688 2.760 1.00 90.38 171 PRO A CA 1
ATOM 1267 C C . PRO A 1 171 ? -12.146 13.139 4.229 1.00 90.38 171 PRO A C 1
ATOM 1269 O O . PRO A 1 171 ? -13.170 13.635 4.696 1.00 90.38 171 PRO A O 1
ATOM 1272 N N . LEU A 1 172 ? -11.034 13.022 4.967 1.00 90.44 172 LEU A N 1
ATOM 1273 C CA . LEU A 1 172 ? -10.946 13.420 6.377 1.00 90.44 172 LEU A CA 1
ATOM 1274 C C . LEU A 1 172 ? -10.459 14.865 6.518 1.00 90.44 172 LEU A C 1
ATOM 1276 O O . LEU A 1 172 ? -9.420 15.150 7.125 1.00 90.44 172 LEU A O 1
ATOM 1280 N N . THR A 1 173 ? -11.227 15.792 5.944 1.00 84.19 173 THR A N 1
ATOM 1281 C CA . THR A 1 173 ? -10.956 17.234 6.001 1.00 84.19 173 THR A CA 1
ATOM 1282 C C . THR A 1 173 ? -10.691 17.687 7.444 1.00 84.19 173 THR A C 1
ATOM 1284 O O . THR A 1 173 ? -11.476 17.413 8.347 1.00 84.19 173 THR A O 1
ATOM 1287 N N . GLY A 1 174 ? -9.564 18.366 7.679 1.00 88.25 174 GLY A N 1
ATOM 1288 C CA . GLY A 1 174 ? -9.117 18.781 9.020 1.00 88.25 174 GLY A CA 1
ATOM 1289 C C . GLY A 1 174 ? -8.168 17.800 9.722 1.00 88.25 174 GLY A C 1
ATOM 1290 O O . GLY A 1 174 ? -7.534 18.177 10.701 1.00 88.25 174 GLY A O 1
ATOM 1291 N N . GLN A 1 175 ? -7.989 16.582 9.197 1.00 93.12 175 GLN A N 1
ATOM 1292 C CA . GLN A 1 175 ? -7.034 15.597 9.731 1.00 93.12 175 GLN A CA 1
ATOM 1293 C C . GLN A 1 175 ? -5.742 15.475 8.913 1.00 93.12 175 GLN A C 1
ATOM 1295 O O . GLN A 1 175 ? -4.879 14.664 9.243 1.00 93.12 175 GLN A O 1
ATOM 1300 N N . ALA A 1 176 ? -5.571 16.289 7.869 1.00 92.06 176 ALA A N 1
ATOM 1301 C CA . ALA A 1 176 ? -4.420 16.219 6.969 1.00 92.06 176 ALA A CA 1
ATOM 1302 C C . ALA A 1 176 ? -3.067 16.332 7.700 1.00 92.06 176 ALA A C 1
ATOM 1304 O O . ALA A 1 176 ? -2.130 15.610 7.367 1.00 92.06 176 ALA A O 1
ATOM 1305 N N . GLU A 1 177 ? -2.967 17.181 8.728 1.00 93.12 177 GLU A N 1
ATOM 1306 C CA . GLU A 1 177 ? -1.745 17.306 9.531 1.00 93.12 177 GLU A CA 1
ATOM 1307 C C . GLU A 1 177 ? -1.464 16.044 10.353 1.00 93.12 177 GLU A C 1
ATOM 1309 O O . GLU A 1 177 ? -0.349 15.524 10.315 1.00 93.12 177 GLU A O 1
ATOM 1314 N N . ARG A 1 178 ? -2.487 15.513 11.037 1.00 95.69 178 ARG A N 1
ATOM 1315 C CA . ARG A 1 178 ? -2.390 14.251 11.783 1.00 95.69 178 ARG A CA 1
ATOM 1316 C C . ARG A 1 178 ? -1.972 13.110 10.859 1.00 95.69 178 ARG A C 1
ATOM 1318 O O . ARG A 1 178 ? -1.053 12.378 11.196 1.00 95.69 178 ARG A O 1
ATOM 1325 N N . ILE A 1 179 ? -2.605 12.975 9.692 1.00 96.06 179 ILE A N 1
ATOM 1326 C CA . ILE A 1 179 ? -2.276 11.925 8.717 1.00 96.06 179 ILE A CA 1
ATOM 1327 C C . ILE A 1 179 ? -0.839 12.081 8.211 1.00 96.06 179 ILE A C 1
ATOM 1329 O O . ILE A 1 179 ? -0.136 11.080 8.090 1.00 96.06 179 ILE A O 1
ATOM 1333 N N . ARG A 1 180 ? -0.373 13.314 7.962 1.00 94.00 180 ARG A N 1
ATOM 1334 C CA . ARG A 1 180 ? 1.020 13.569 7.571 1.00 94.00 180 ARG A CA 1
ATOM 1335 C C . ARG A 1 180 ? 2.004 13.111 8.655 1.00 94.00 180 ARG A C 1
ATOM 1337 O O . ARG A 1 180 ? 2.984 12.453 8.323 1.00 94.00 180 ARG A O 1
ATOM 1344 N N . HIS A 1 181 ? 1.746 13.420 9.927 1.00 95.56 181 HIS A N 1
ATOM 1345 C CA . HIS A 1 181 ? 2.581 12.920 11.026 1.00 95.56 181 HIS A CA 1
ATOM 1346 C C . HIS A 1 181 ? 2.527 11.393 11.128 1.00 95.56 181 HIS A C 1
ATOM 1348 O O . HIS A 1 181 ? 3.572 10.764 11.209 1.00 95.56 181 HIS A O 1
ATOM 1354 N N . LEU A 1 182 ? 1.344 10.783 11.006 1.00 97.69 182 LEU A N 1
ATOM 1355 C CA . LEU A 1 182 ? 1.209 9.325 11.044 1.00 97.69 182 LEU A CA 1
ATOM 1356 C C . LEU A 1 182 ? 1.998 8.622 9.936 1.00 97.69 182 LEU A C 1
ATOM 1358 O O . LEU A 1 182 ? 2.615 7.599 10.209 1.00 97.69 182 LEU A O 1
ATOM 1362 N N . VAL A 1 183 ? 2.002 9.141 8.703 1.00 97.44 183 VAL A N 1
ATOM 1363 C CA . VAL A 1 183 ? 2.794 8.533 7.622 1.00 97.44 183 VAL A CA 1
ATOM 1364 C C . VAL A 1 183 ? 4.298 8.742 7.836 1.00 97.44 183 VAL A C 1
ATOM 1366 O O . VAL A 1 183 ? 5.067 7.812 7.612 1.00 97.44 183 VAL A O 1
ATOM 1369 N N . GLU A 1 184 ? 4.728 9.916 8.316 1.00 96.38 184 GLU A N 1
ATOM 1370 C CA . GLU A 1 184 ? 6.127 10.176 8.692 1.00 96.38 184 GLU A CA 1
ATOM 1371 C C . GLU A 1 184 ? 6.583 9.198 9.795 1.00 96.38 184 GLU A C 1
ATOM 1373 O O . GLU A 1 184 ? 7.584 8.495 9.625 1.00 96.38 184 GLU A O 1
ATOM 1378 N N . ASP A 1 185 ? 5.801 9.080 10.869 1.00 97.50 185 ASP A N 1
ATOM 1379 C CA . ASP A 1 185 ? 6.079 8.205 12.008 1.00 97.50 185 ASP A CA 1
ATOM 1380 C C . ASP A 1 185 ? 6.018 6.726 11.620 1.00 97.50 185 ASP A C 1
ATOM 1382 O O . ASP A 1 185 ? 6.862 5.942 12.053 1.00 97.50 185 ASP A O 1
ATOM 1386 N N . PHE A 1 186 ? 5.077 6.325 10.759 1.00 98.25 186 PHE A N 1
ATOM 1387 C CA . PHE A 1 186 ? 4.974 4.953 10.259 1.00 98.25 186 PHE A CA 1
ATOM 1388 C C . PHE A 1 186 ? 6.284 4.506 9.602 1.00 98.25 186 PHE A C 1
ATOM 1390 O O . PHE A 1 186 ? 6.800 3.437 9.922 1.00 98.25 186 PHE A O 1
ATOM 1397 N N . PHE A 1 187 ? 6.876 5.325 8.731 1.00 97.69 187 PHE A N 1
ATOM 1398 C CA . PHE A 1 187 ? 8.151 4.970 8.103 1.00 97.69 187 PHE A CA 1
ATOM 1399 C C . PHE A 1 187 ? 9.350 5.126 9.048 1.00 97.69 187 PHE A C 1
ATOM 1401 O O . PHE A 1 187 ? 10.275 4.317 8.975 1.00 97.69 187 PHE A O 1
ATOM 1408 N N . ALA A 1 188 ? 9.337 6.112 9.950 1.00 95.00 188 ALA A N 1
ATOM 1409 C CA . ALA A 1 188 ? 10.430 6.352 10.897 1.00 95.00 188 ALA A CA 1
ATOM 1410 C C . ALA A 1 188 ? 10.538 5.280 11.998 1.00 95.00 188 ALA A C 1
ATOM 1412 O O . ALA A 1 188 ? 11.640 4.972 12.452 1.00 95.00 188 ALA A O 1
ATOM 1413 N N . THR A 1 189 ? 9.409 4.704 12.418 1.00 90.69 189 THR A N 1
ATOM 1414 C CA . THR A 1 189 ? 9.327 3.690 13.488 1.00 90.69 189 THR A CA 1
ATOM 1415 C C . THR A 1 189 ? 9.438 2.251 12.983 1.00 90.69 189 THR A C 1
ATOM 1417 O O . THR A 1 189 ? 9.467 1.319 13.787 1.00 90.69 189 THR A O 1
ATOM 1420 N N . SER A 1 190 ? 9.531 2.049 11.665 1.00 91.81 190 SER A N 1
ATOM 1421 C CA . SER A 1 190 ? 9.669 0.721 11.066 1.00 91.81 190 SER A CA 1
ATOM 1422 C C . SER A 1 190 ? 10.920 0.004 11.582 1.00 91.81 190 SER A C 1
ATOM 1424 O O . SER A 1 190 ? 12.049 0.437 11.344 1.00 91.81 190 SER A O 1
ATOM 1426 N N . SER A 1 191 ? 10.731 -1.156 12.214 1.00 90.44 191 SER A N 1
ATOM 1427 C CA . SER A 1 191 ? 11.824 -2.064 12.592 1.00 90.44 191 SER A CA 1
ATOM 1428 C C . SER A 1 191 ? 12.472 -2.733 11.369 1.00 90.44 191 SER A C 1
ATOM 1430 O O . SER A 1 191 ? 13.626 -3.165 11.434 1.00 90.44 191 SER A O 1
ATOM 1432 N N . ARG A 1 192 ? 11.762 -2.776 10.231 1.00 94.19 192 ARG A N 1
ATOM 1433 C CA . ARG A 1 192 ? 12.267 -3.298 8.955 1.00 94.19 192 ARG A CA 1
ATOM 1434 C C . ARG A 1 192 ? 13.044 -2.251 8.181 1.00 94.19 192 ARG A C 1
ATOM 1436 O O . ARG A 1 192 ? 12.506 -1.210 7.787 1.00 94.19 192 ARG A O 1
ATOM 1443 N N . ARG A 1 193 ? 14.312 -2.562 7.911 1.00 94.88 193 ARG A N 1
ATOM 1444 C CA . ARG A 1 193 ? 15.237 -1.672 7.196 1.00 94.88 193 ARG A CA 1
ATOM 1445 C C . ARG A 1 193 ? 14.859 -1.507 5.732 1.00 94.88 193 ARG A C 1
ATOM 1447 O O . ARG A 1 193 ? 15.091 -0.446 5.164 1.00 94.88 193 ARG A O 1
ATOM 1454 N N . GLU A 1 194 ? 14.298 -2.536 5.120 1.00 96.44 194 GLU A N 1
ATOM 1455 C CA . GLU A 1 194 ? 13.899 -2.556 3.718 1.00 96.44 194 GLU A CA 1
ATOM 1456 C C . GLU A 1 194 ? 12.759 -1.562 3.476 1.00 96.44 194 GLU A C 1
ATOM 1458 O O . GLU A 1 194 ? 12.844 -0.728 2.573 1.00 96.44 194 GLU A O 1
ATOM 1463 N N . LEU A 1 195 ? 11.748 -1.573 4.353 1.00 97.44 195 LEU A N 1
ATOM 1464 C CA . LEU A 1 195 ? 10.652 -0.607 4.331 1.00 97.44 195 LEU A CA 1
ATOM 1465 C C . LEU A 1 195 ? 11.151 0.814 4.615 1.00 97.44 195 LEU A C 1
ATOM 1467 O O . LEU A 1 195 ? 10.834 1.728 3.857 1.00 97.44 195 LEU A O 1
ATOM 1471 N N . ALA A 1 196 ? 11.994 1.002 5.634 1.00 95.12 196 ALA A N 1
ATOM 1472 C CA . ALA A 1 196 ? 12.564 2.313 5.960 1.00 95.12 196 ALA A CA 1
ATOM 1473 C C . ALA A 1 196 ? 13.409 2.907 4.812 1.00 95.12 196 ALA A C 1
ATOM 1475 O O . ALA A 1 196 ? 13.531 4.121 4.682 1.00 95.12 196 ALA A O 1
ATOM 1476 N N . ARG A 1 197 ? 13.990 2.060 3.951 1.00 95.44 197 ARG A N 1
ATOM 1477 C CA . ARG A 1 197 ? 14.793 2.472 2.785 1.00 95.44 197 ARG A CA 1
ATOM 1478 C C . ARG A 1 197 ? 14.002 2.510 1.477 1.00 95.44 197 ARG A C 1
ATOM 1480 O O . ARG A 1 197 ? 14.582 2.837 0.440 1.00 95.44 197 ARG A O 1
ATOM 1487 N N . SER A 1 198 ? 12.710 2.194 1.498 1.00 97.3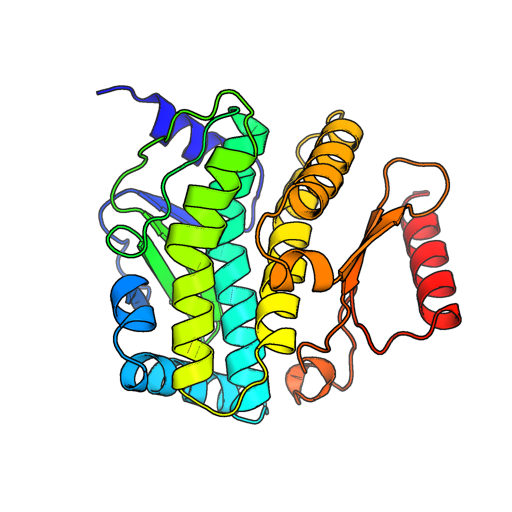1 198 SER A N 1
ATOM 1488 C CA . SER A 1 198 ? 11.874 2.114 0.292 1.00 97.31 198 SER A CA 1
ATOM 1489 C C . SER A 1 198 ? 11.585 3.483 -0.344 1.00 97.31 198 SER A C 1
ATOM 1491 O O . SER A 1 198 ? 11.320 3.567 -1.547 1.00 97.31 198 SER A O 1
ATOM 1493 N N . GLY A 1 199 ? 11.699 4.561 0.432 1.00 96.56 199 GLY A N 1
ATOM 1494 C CA . GLY A 1 199 ? 11.455 5.934 0.004 1.00 96.56 199 GLY A CA 1
ATOM 1495 C C . GLY A 1 199 ? 11.395 6.886 1.193 1.00 96.56 199 GLY A C 1
ATOM 1496 O O . GLY A 1 199 ? 11.866 6.552 2.278 1.00 96.56 199 GLY A O 1
ATOM 1497 N N . HIS A 1 200 ? 10.837 8.074 0.982 1.00 95.94 200 HIS A N 1
ATOM 1498 C CA . HIS A 1 200 ? 10.627 9.060 2.039 1.00 95.94 200 HIS A CA 1
ATOM 1499 C C . HIS A 1 200 ? 9.452 9.992 1.730 1.00 95.94 200 HIS A C 1
ATOM 1501 O O . HIS A 1 200 ? 9.099 10.225 0.572 1.00 95.94 200 HIS A O 1
ATOM 1507 N N . VAL A 1 201 ? 8.851 10.535 2.789 1.00 95.44 201 VAL A N 1
ATOM 1508 C CA . VAL A 1 201 ? 7.814 11.567 2.699 1.00 95.44 201 VAL A CA 1
ATOM 1509 C C . VAL A 1 201 ? 8.489 12.920 2.465 1.00 95.44 201 VAL A C 1
ATOM 1511 O O . VAL A 1 201 ? 9.414 13.289 3.188 1.00 95.44 201 VAL A O 1
ATOM 1514 N N . VAL A 1 202 ? 8.018 13.673 1.473 1.00 93.31 202 VAL A N 1
ATOM 1515 C CA . VAL A 1 202 ? 8.464 15.042 1.187 1.00 93.31 202 VAL A CA 1
ATOM 1516 C C . VAL A 1 202 ? 7.309 16.017 1.349 1.00 93.31 202 VAL A C 1
ATOM 1518 O O . VAL A 1 202 ? 6.193 15.753 0.903 1.00 93.31 202 VAL A O 1
ATOM 1521 N N . ARG A 1 203 ? 7.571 17.169 1.968 1.00 90.94 203 ARG A N 1
ATOM 1522 C CA . ARG A 1 203 ? 6.587 18.255 2.068 1.00 90.94 203 ARG A CA 1
ATOM 1523 C C . ARG A 1 203 ? 6.546 19.036 0.762 1.00 90.94 203 ARG A C 1
ATOM 1525 O O . ARG A 1 203 ? 7.588 19.381 0.206 1.00 90.94 203 ARG A O 1
ATOM 1532 N N . ILE A 1 204 ? 5.339 19.326 0.286 1.00 88.75 204 ILE A N 1
ATOM 1533 C CA . ILE A 1 204 ? 5.119 20.112 -0.925 1.00 88.75 204 ILE A CA 1
ATOM 1534 C C . ILE A 1 204 ? 4.675 21.516 -0.522 1.00 88.75 204 ILE A C 1
ATOM 1536 O O . ILE A 1 204 ? 3.545 21.736 -0.094 1.00 88.75 204 ILE A O 1
ATOM 1540 N N . GLY A 1 205 ? 5.571 22.485 -0.703 1.00 82.31 205 GLY A N 1
ATOM 1541 C CA . GLY A 1 205 ? 5.311 23.866 -0.309 1.00 82.31 205 GLY A CA 1
ATOM 1542 C C . GLY A 1 205 ? 5.261 24.054 1.210 1.00 82.31 205 GLY A C 1
ATOM 1543 O O . GLY A 1 205 ? 5.949 23.366 1.956 1.00 82.31 205 GLY A O 1
ATOM 1544 N N . ASP A 1 206 ? 4.468 25.029 1.634 1.00 77.75 206 ASP A N 1
ATOM 1545 C CA . ASP A 1 206 ? 4.263 25.486 3.014 1.00 77.75 206 ASP A CA 1
ATOM 1546 C C . ASP A 1 206 ? 2.988 24.924 3.670 1.00 77.75 206 ASP A C 1
ATOM 1548 O O . ASP A 1 206 ? 2.762 25.137 4.859 1.00 77.75 206 ASP A O 1
ATOM 1552 N N . GLY A 1 207 ? 2.154 24.213 2.907 1.00 76.88 207 GLY A N 1
ATOM 1553 C CA . GLY A 1 207 ? 0.893 23.640 3.378 1.00 76.88 207 GLY A CA 1
ATOM 1554 C C . GLY A 1 207 ? 1.008 22.205 3.905 1.00 76.88 207 GLY A C 1
ATOM 1555 O O . GLY A 1 207 ? 2.089 21.663 4.119 1.00 76.88 207 GLY A O 1
ATOM 1556 N N . LEU A 1 208 ? -0.147 21.550 4.062 1.00 81.88 208 LEU A N 1
ATOM 1557 C CA . LEU A 1 208 ? -0.259 20.155 4.525 1.00 81.88 208 LEU A CA 1
ATOM 1558 C C . LEU A 1 208 ? -0.062 19.116 3.407 1.00 81.88 208 LEU A C 1
ATOM 1560 O O . LEU A 1 208 ? -0.290 17.925 3.611 1.00 81.88 208 LEU A O 1
ATOM 1564 N N . GLN A 1 209 ? 0.344 19.564 2.220 1.00 87.12 209 GLN A N 1
ATOM 1565 C CA . GLN A 1 209 ? 0.586 18.696 1.078 1.00 87.12 209 GLN A CA 1
ATOM 1566 C C . GLN A 1 209 ? 1.907 17.957 1.233 1.00 87.12 209 GLN A C 1
ATOM 1568 O O . GLN A 1 209 ? 2.917 18.506 1.680 1.00 87.12 209 GLN A O 1
ATOM 1573 N N . TRP A 1 210 ? 1.913 16.711 0.791 1.00 92.81 210 TRP A N 1
ATOM 1574 C CA . TRP A 1 210 ? 3.099 15.881 0.796 1.00 92.81 210 TRP A CA 1
ATOM 1575 C C . TRP A 1 210 ? 3.076 14.925 -0.394 1.00 92.81 210 TRP A C 1
ATOM 1577 O O . TRP A 1 210 ? 2.033 14.686 -1.004 1.00 92.81 210 TRP A O 1
ATOM 1587 N N . ALA A 1 211 ? 4.244 14.395 -0.733 1.00 93.62 211 ALA A N 1
ATOM 1588 C CA . ALA A 1 211 ? 4.391 13.284 -1.660 1.00 93.62 211 ALA A CA 1
ATOM 1589 C C . ALA A 1 211 ? 5.260 12.195 -1.044 1.00 93.62 211 ALA A C 1
ATOM 1591 O O . ALA A 1 211 ? 6.036 12.431 -0.120 1.00 93.62 211 ALA A O 1
ATOM 1592 N N . TRP A 1 212 ? 5.117 10.991 -1.580 1.00 96.06 212 TRP A N 1
ATOM 1593 C CA . TRP A 1 212 ? 6.071 9.918 -1.374 1.00 96.06 212 TRP A CA 1
ATOM 1594 C C . TRP A 1 212 ? 7.084 9.935 -2.515 1.00 96.06 212 TRP A C 1
ATOM 1596 O O . TRP A 1 212 ? 6.697 9.939 -3.684 1.00 96.06 212 TRP A O 1
ATOM 1606 N N . GLU A 1 213 ? 8.372 9.935 -2.190 1.00 96.12 213 GLU A N 1
ATOM 1607 C CA . GLU A 1 213 ? 9.448 9.736 -3.157 1.00 96.12 213 GLU A CA 1
ATOM 1608 C C . GLU A 1 213 ? 10.068 8.364 -2.934 1.00 96.12 213 GLU A C 1
ATOM 1610 O O . GLU A 1 213 ? 10.784 8.131 -1.958 1.00 96.12 213 GLU A O 1
ATOM 1615 N N . ARG A 1 214 ? 9.782 7.434 -3.846 1.00 94.81 214 ARG A N 1
ATOM 1616 C CA . ARG A 1 214 ? 10.318 6.076 -3.759 1.00 94.81 214 ARG A CA 1
ATOM 1617 C C . ARG A 1 214 ? 11.763 6.007 -4.254 1.00 94.81 214 ARG A C 1
ATOM 1619 O O . ARG A 1 214 ? 12.156 6.727 -5.175 1.00 94.81 214 ARG A O 1
ATOM 1626 N N . ASN A 1 215 ? 12.510 5.039 -3.733 1.00 96.00 215 ASN A N 1
ATOM 1627 C CA . ASN A 1 215 ? 13.904 4.801 -4.116 1.00 96.00 215 ASN A CA 1
ATOM 1628 C C . ASN A 1 215 ? 14.069 3.755 -5.235 1.00 96.00 215 ASN A C 1
ATOM 1630 O O . ASN A 1 215 ? 15.119 3.704 -5.871 1.00 96.00 215 ASN A O 1
ATOM 1634 N N . ALA A 1 216 ? 13.040 2.950 -5.525 1.00 95.50 216 ALA A N 1
ATOM 1635 C CA . ALA A 1 216 ? 13.072 1.909 -6.557 1.00 95.50 216 ALA A CA 1
ATOM 1636 C C . ALA A 1 216 ? 11.940 2.077 -7.585 1.00 95.50 216 ALA A C 1
ATOM 1638 O O . ALA A 1 216 ? 10.827 2.472 -7.250 1.00 95.50 216 ALA A O 1
ATOM 1639 N N . CYS A 1 217 ? 12.206 1.794 -8.862 1.00 94.69 217 CYS A N 1
ATOM 1640 C CA . CYS A 1 217 ? 11.188 1.915 -9.907 1.00 94.69 217 CYS A CA 1
ATOM 1641 C C . CYS A 1 217 ? 10.235 0.710 -9.887 1.00 94.69 217 CYS A C 1
ATOM 1643 O O . CYS A 1 217 ? 10.701 -0.421 -9.910 1.00 94.69 217 CYS A O 1
ATOM 1645 N N . CYS A 1 218 ? 8.917 0.944 -9.933 1.00 94.69 218 CYS A N 1
ATOM 1646 C CA . CYS A 1 218 ? 7.900 -0.113 -10.023 1.00 94.69 218 CYS A CA 1
ATOM 1647 C C . CYS A 1 218 ? 7.721 -0.692 -11.438 1.00 94.69 218 CYS A C 1
ATOM 1649 O O . CYS A 1 218 ? 6.863 -1.545 -11.637 1.00 94.69 218 CYS A O 1
ATOM 1651 N N . LEU A 1 219 ? 8.482 -0.208 -12.425 1.00 96.00 219 LEU A N 1
ATOM 1652 C CA . LEU A 1 219 ? 8.437 -0.636 -13.831 1.00 96.00 219 LEU A CA 1
ATOM 1653 C C . LEU A 1 219 ? 7.141 -0.303 -14.597 1.00 96.00 219 LEU A C 1
ATOM 1655 O O . LEU A 1 219 ? 7.035 -0.650 -15.765 1.00 96.00 219 LEU A O 1
ATOM 1659 N N . TYR A 1 220 ? 6.199 0.454 -14.014 1.00 95.50 220 TYR A N 1
ATOM 1660 C CA . TYR A 1 220 ? 4.968 0.879 -14.709 1.00 95.50 220 TYR A CA 1
ATOM 1661 C C . TYR A 1 220 ? 5.231 1.515 -16.082 1.00 95.50 220 TYR A C 1
ATOM 1663 O O . TYR A 1 220 ? 4.563 1.172 -17.050 1.00 95.50 220 TYR A O 1
ATOM 1671 N N . TYR A 1 221 ? 6.244 2.382 -16.171 1.00 95.25 221 TYR A N 1
ATOM 1672 C CA . TYR A 1 221 ? 6.608 3.091 -17.404 1.00 95.25 221 TYR A CA 1
ATOM 1673 C C . TYR A 1 221 ? 7.057 2.166 -18.553 1.00 95.25 221 TYR A C 1
ATOM 1675 O O . TYR A 1 221 ? 7.188 2.626 -19.681 1.00 95.25 221 TYR A O 1
ATOM 1683 N N . GLN A 1 222 ? 7.352 0.892 -18.262 1.00 95.19 222 GLN A N 1
ATOM 1684 C CA . GLN A 1 222 ? 7.743 -0.114 -19.255 1.00 95.19 222 GLN A CA 1
ATOM 1685 C C . GLN A 1 222 ? 6.541 -0.868 -19.831 1.00 95.19 222 GLN A C 1
ATOM 1687 O O . GLN A 1 222 ? 6.715 -1.661 -20.748 1.00 95.19 222 GLN A O 1
ATOM 1692 N N . THR A 1 223 ? 5.340 -0.658 -19.289 1.00 95.69 223 THR A N 1
ATOM 1693 C CA . THR A 1 223 ? 4.123 -1.306 -19.787 1.00 95.69 223 THR A CA 1
ATOM 1694 C C . THR A 1 223 ? 3.581 -0.564 -21.002 1.00 95.69 223 THR A C 1
ATOM 1696 O O . THR A 1 223 ? 3.580 0.671 -21.012 1.00 95.69 223 THR A O 1
ATOM 1699 N N . GLU A 1 224 ? 3.064 -1.287 -21.996 1.00 95.75 224 GLU A N 1
ATOM 1700 C CA . GLU A 1 224 ? 2.429 -0.676 -23.174 1.00 95.75 224 GLU A CA 1
ATOM 1701 C C . GLU A 1 224 ? 1.263 0.239 -22.773 1.00 95.75 224 GLU A C 1
ATOM 1703 O O . GLU A 1 224 ? 1.127 1.339 -23.302 1.00 95.75 224 GLU A O 1
ATOM 1708 N N . ILE A 1 225 ? 0.471 -0.156 -21.767 1.00 91.88 225 ILE A N 1
ATOM 1709 C CA . ILE A 1 225 ? -0.670 0.643 -21.283 1.00 91.88 225 ILE A CA 1
ATOM 1710 C C . ILE A 1 225 ? -0.267 1.986 -20.665 1.00 91.88 225 ILE A C 1
ATOM 1712 O O . ILE A 1 225 ? -1.108 2.876 -20.539 1.00 91.88 225 ILE A O 1
ATOM 1716 N N . SER A 1 226 ? 0.985 2.123 -20.222 1.00 94.00 226 SER A N 1
ATOM 1717 C CA . SER A 1 226 ? 1.469 3.376 -19.649 1.00 94.00 226 SER A CA 1
ATOM 1718 C C . SER A 1 226 ? 1.813 4.407 -20.714 1.00 94.00 226 SER A C 1
ATOM 1720 O O . SER A 1 226 ? 1.872 5.587 -20.380 1.00 94.00 226 SER A O 1
ATOM 1722 N N . ASP A 1 227 ? 2.077 3.975 -21.951 1.00 94.69 227 ASP A N 1
ATOM 1723 C CA . ASP A 1 227 ? 2.622 4.818 -23.020 1.00 94.69 227 ASP A CA 1
ATOM 1724 C C . ASP A 1 227 ? 3.839 5.649 -22.544 1.00 94.69 227 ASP A C 1
ATOM 1726 O O . ASP A 1 227 ? 3.952 6.856 -22.756 1.00 94.69 227 ASP A O 1
ATOM 1730 N N . GLY A 1 228 ? 4.728 5.016 -21.765 1.00 94.31 228 GLY A N 1
ATOM 1731 C CA . GLY A 1 228 ? 5.909 5.658 -21.179 1.00 94.31 228 GLY A CA 1
ATOM 1732 C C . GLY A 1 228 ? 5.629 6.570 -19.975 1.00 94.31 228 GLY A C 1
ATOM 1733 O O . GLY A 1 228 ? 6.560 7.174 -19.428 1.00 94.31 228 GLY A O 1
ATOM 1734 N N . ALA A 1 229 ? 4.378 6.676 -19.517 1.00 94.56 229 ALA A N 1
ATOM 1735 C CA . ALA A 1 229 ? 4.026 7.497 -18.368 1.00 94.56 229 ALA A CA 1
ATOM 1736 C C . ALA A 1 229 ? 4.697 6.995 -17.079 1.00 94.56 229 ALA A C 1
ATOM 1738 O O . ALA A 1 229 ? 4.659 5.819 -16.712 1.00 94.56 229 ALA A O 1
ATOM 1739 N N . LYS A 1 230 ? 5.272 7.933 -16.324 1.00 95.06 230 LYS A N 1
ATOM 1740 C CA . LYS A 1 230 ? 5.815 7.690 -14.984 1.00 95.06 230 LYS A CA 1
ATOM 1741 C C . LYS A 1 230 ? 4.726 7.940 -13.933 1.00 95.06 230 LYS A C 1
ATOM 1743 O O . LYS A 1 230 ? 3.982 8.918 -14.010 1.00 95.06 230 LYS A O 1
ATOM 1748 N N . CYS A 1 231 ? 4.674 7.096 -12.907 1.00 93.62 231 CYS A N 1
ATOM 1749 C CA . CYS A 1 231 ? 3.793 7.283 -11.751 1.00 93.62 231 CYS A CA 1
ATOM 1750 C C . CYS A 1 231 ? 4.157 8.536 -10.929 1.00 93.62 231 CYS A C 1
ATOM 1752 O O . CYS A 1 231 ? 5.240 9.115 -11.076 1.00 93.62 231 CYS A O 1
ATOM 1754 N N . ALA A 1 232 ? 3.247 8.961 -10.048 1.00 90.12 232 ALA A N 1
ATOM 1755 C CA . ALA A 1 232 ? 3.397 10.206 -9.297 1.00 90.12 232 ALA A CA 1
ATOM 1756 C C . ALA A 1 232 ? 4.635 10.239 -8.391 1.00 90.12 232 ALA A C 1
ATOM 1758 O O . ALA A 1 232 ? 5.297 11.270 -8.309 1.00 90.12 232 ALA A O 1
ATOM 1759 N N . ASP A 1 233 ? 4.970 9.096 -7.803 1.00 93.69 233 ASP A N 1
ATOM 1760 C CA . ASP A 1 233 ? 6.073 8.878 -6.870 1.00 93.69 233 ASP A CA 1
ATOM 1761 C C . ASP A 1 233 ? 7.342 8.325 -7.545 1.00 93.69 233 ASP A C 1
ATOM 1763 O O . ASP A 1 233 ? 8.234 7.835 -6.861 1.00 93.69 233 ASP A O 1
ATOM 1767 N N . CYS A 1 234 ? 7.440 8.345 -8.883 1.00 95.19 234 CYS A N 1
ATOM 1768 C CA . CYS A 1 234 ? 8.484 7.613 -9.608 1.00 95.19 234 CYS A CA 1
ATOM 1769 C C . CYS A 1 234 ? 9.920 8.003 -9.202 1.00 95.19 234 CYS A C 1
ATOM 1771 O O . CYS A 1 234 ? 10.302 9.178 -9.217 1.00 95.19 234 CYS A O 1
ATOM 1773 N N . SER A 1 235 ? 10.767 6.999 -8.957 1.00 95.75 235 SER A N 1
ATOM 1774 C CA . SER A 1 235 ? 12.201 7.189 -8.692 1.00 95.75 235 SER A CA 1
ATOM 1775 C C . SER A 1 235 ? 12.971 7.735 -9.903 1.00 95.75 235 SER A C 1
ATOM 1777 O O . SER A 1 235 ? 14.024 8.335 -9.728 1.00 95.75 235 SER A O 1
ATOM 1779 N N . LEU A 1 236 ? 12.426 7.582 -11.119 1.00 96.06 236 LEU A N 1
ATOM 1780 C CA . LEU A 1 236 ? 13.011 8.073 -12.377 1.00 96.06 236 LEU A CA 1
ATOM 1781 C C . LEU A 1 236 ? 12.684 9.542 -12.684 1.00 96.06 236 LEU A C 1
ATOM 1783 O O . LEU A 1 236 ? 12.995 10.029 -13.773 1.00 96.06 236 LEU A O 1
ATOM 1787 N N . TRP A 1 237 ? 11.997 10.239 -11.781 1.00 95.00 237 TRP A N 1
ATOM 1788 C CA . TRP A 1 237 ? 11.910 11.691 -11.857 1.00 95.00 237 TRP A CA 1
ATOM 1789 C C . TRP A 1 237 ? 13.230 12.309 -11.401 1.00 95.00 237 TRP A C 1
ATOM 1791 O O . TRP A 1 237 ? 13.731 12.007 -10.319 1.00 95.00 237 TRP A O 1
ATO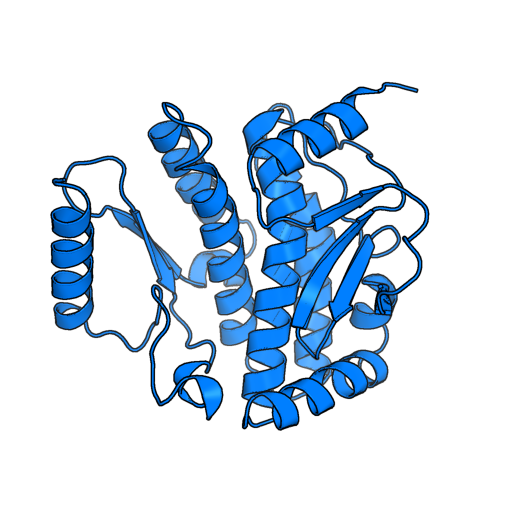M 1801 N N . THR A 1 238 ? 13.770 13.212 -12.209 1.00 94.44 238 THR A N 1
ATOM 1802 C CA . THR A 1 238 ? 14.838 14.115 -11.783 1.00 94.44 238 THR A CA 1
ATOM 1803 C C . THR A 1 238 ? 14.305 15.114 -10.745 1.00 94.44 238 THR A C 1
ATOM 1805 O O . THR A 1 238 ? 13.108 15.428 -10.747 1.00 94.44 238 THR A O 1
ATOM 1808 N N . PRO A 1 239 ? 15.169 15.692 -9.891 1.00 91.75 239 PRO A N 1
ATOM 1809 C CA . PRO A 1 239 ? 14.752 16.726 -8.940 1.00 91.75 239 PRO A CA 1
ATOM 1810 C C . PRO A 1 239 ? 14.048 17.927 -9.597 1.00 91.75 239 PRO A C 1
ATOM 1812 O O . PRO A 1 239 ? 13.091 18.474 -9.046 1.00 91.75 239 PRO A O 1
ATOM 1815 N N . ALA A 1 240 ? 14.480 18.314 -10.802 1.00 93.25 240 ALA A N 1
ATOM 1816 C CA . ALA A 1 240 ? 13.857 19.392 -11.566 1.00 93.25 240 ALA A CA 1
ATOM 1817 C C . ALA A 1 240 ? 12.438 19.019 -12.031 1.00 93.25 240 ALA A C 1
ATOM 1819 O O . ALA A 1 240 ? 11.503 19.795 -11.826 1.00 93.25 240 ALA A O 1
ATOM 1820 N N . GLU A 1 241 ? 12.247 17.816 -12.587 1.00 94.38 241 GLU A N 1
ATOM 1821 C CA . GLU A 1 241 ? 10.915 17.331 -12.977 1.00 94.38 241 GLU A CA 1
ATOM 1822 C C . GLU A 1 241 ? 9.976 17.240 -11.765 1.00 94.38 241 GLU A C 1
ATOM 1824 O O . GLU A 1 241 ? 8.822 17.664 -11.856 1.00 94.38 241 GLU A O 1
ATOM 1829 N N . ARG A 1 242 ? 10.461 16.752 -10.610 1.00 92.81 242 ARG A N 1
ATOM 1830 C CA . ARG A 1 242 ? 9.672 16.735 -9.364 1.00 92.81 242 ARG A CA 1
ATOM 1831 C C . ARG A 1 242 ? 9.258 18.138 -8.938 1.00 92.81 242 ARG A C 1
ATOM 1833 O O . ARG A 1 242 ? 8.085 18.361 -8.654 1.00 92.81 242 ARG A O 1
ATOM 1840 N N . SER A 1 243 ? 10.182 19.097 -8.979 1.00 89.44 243 SER A N 1
ATOM 1841 C CA . SER A 1 243 ? 9.904 20.490 -8.609 1.00 89.44 243 SER A CA 1
ATOM 1842 C C . SER A 1 243 ? 8.794 21.103 -9.468 1.00 89.44 243 SER A C 1
ATOM 1844 O O . SER A 1 243 ? 7.877 21.732 -8.938 1.00 89.44 243 SER A O 1
ATOM 1846 N N . VAL A 1 244 ? 8.823 20.870 -10.786 1.00 90.19 244 VAL A N 1
ATOM 1847 C CA . VAL A 1 244 ? 7.764 21.320 -11.707 1.00 90.19 244 VAL A CA 1
ATOM 1848 C C . VAL A 1 244 ? 6.432 20.639 -11.389 1.00 90.19 244 VAL A C 1
ATOM 1850 O O . VAL A 1 244 ? 5.401 21.308 -11.315 1.00 90.19 244 VAL A O 1
ATOM 1853 N N . ARG A 1 245 ? 6.434 19.322 -11.150 1.00 89.56 245 ARG A N 1
ATOM 1854 C CA . ARG A 1 245 ? 5.222 18.569 -10.783 1.00 89.56 245 ARG A CA 1
ATOM 1855 C C . ARG A 1 245 ? 4.593 19.098 -9.497 1.00 89.56 245 ARG A C 1
ATOM 1857 O O . ARG A 1 245 ? 3.388 19.329 -9.465 1.00 89.56 245 ARG A O 1
ATOM 1864 N N . TYR A 1 246 ? 5.398 19.329 -8.465 1.00 90.44 246 TYR A N 1
ATOM 1865 C CA . TYR A 1 246 ? 4.937 19.875 -7.190 1.00 90.44 246 TYR A CA 1
ATOM 1866 C C . TYR A 1 246 ? 4.416 21.307 -7.337 1.00 90.44 246 TYR A C 1
ATOM 1868 O O . TYR A 1 246 ? 3.366 21.635 -6.788 1.00 90.44 246 TYR A O 1
ATOM 1876 N N . ALA A 1 247 ? 5.075 22.147 -8.139 1.00 85.81 247 ALA A N 1
ATOM 1877 C CA . ALA A 1 247 ? 4.574 23.484 -8.449 1.00 85.81 247 ALA A CA 1
ATOM 1878 C C . ALA A 1 247 ? 3.211 23.444 -9.166 1.00 85.81 247 ALA A C 1
ATOM 1880 O O . ALA A 1 247 ? 2.325 24.234 -8.842 1.00 85.81 247 ALA A O 1
ATOM 1881 N N . ASN A 1 248 ? 3.014 22.507 -10.098 1.00 83.31 248 ASN A N 1
ATOM 1882 C CA . ASN A 1 248 ? 1.742 22.336 -10.804 1.00 83.31 248 ASN A CA 1
ATOM 1883 C C . ASN A 1 248 ? 0.634 21.802 -9.889 1.00 83.31 248 ASN A C 1
ATOM 1885 O O . ASN A 1 248 ? -0.483 22.310 -9.939 1.00 83.31 248 ASN A O 1
ATOM 1889 N N . ALA A 1 249 ? 0.945 20.842 -9.013 1.00 77.75 249 ALA A N 1
ATOM 1890 C CA . ALA A 1 249 ? 0.001 20.335 -8.018 1.00 77.75 249 ALA A CA 1
ATOM 1891 C C . ALA A 1 249 ? -0.486 21.445 -7.067 1.00 77.75 249 ALA A C 1
ATOM 1893 O O . ALA A 1 249 ? -1.669 21.496 -6.744 1.00 77.75 249 ALA A O 1
ATOM 1894 N N . ARG A 1 250 ? 0.392 22.389 -6.691 1.00 71.81 250 ARG A N 1
ATOM 1895 C CA . ARG A 1 250 ? 0.007 23.579 -5.906 1.00 71.81 250 ARG A CA 1
ATOM 1896 C C . ARG A 1 250 ? -0.950 24.502 -6.669 1.00 71.81 250 ARG A C 1
ATOM 1898 O O . ARG A 1 250 ? -1.892 25.016 -6.079 1.00 71.81 250 ARG A O 1
ATOM 1905 N N . ARG A 1 251 ? -0.724 24.704 -7.973 1.00 64.31 251 ARG A N 1
ATOM 1906 C CA . ARG A 1 251 ? -1.543 25.592 -8.827 1.00 64.31 251 ARG A CA 1
ATOM 1907 C C . ARG A 1 251 ? -2.913 25.008 -9.179 1.00 64.31 251 ARG A C 1
ATOM 1909 O O . ARG A 1 251 ? -3.863 25.763 -9.336 1.00 64.31 251 ARG A O 1
ATOM 1916 N N . GLY A 1 252 ? -3.027 23.684 -9.285 1.00 55.34 252 GLY A N 1
ATOM 1917 C CA . GLY A 1 252 ? -4.285 22.992 -9.599 1.00 55.34 252 GLY A CA 1
ATOM 1918 C C . GLY A 1 252 ? -5.350 23.036 -8.494 1.00 55.34 252 GLY A C 1
ATOM 1919 O O . GLY A 1 252 ? -6.445 22.533 -8.707 1.00 55.34 252 GLY A O 1
ATOM 1920 N N . LEU A 1 253 ? -5.040 23.626 -7.335 1.00 46.09 253 LEU A N 1
ATOM 1921 C CA . LEU A 1 253 ? -5.930 23.766 -6.173 1.00 46.09 253 LEU A CA 1
ATOM 1922 C C . LEU A 1 253 ? -6.323 25.229 -5.892 1.00 46.09 253 LEU A C 1
ATOM 1924 O O . LEU A 1 253 ? -6.839 25.534 -4.824 1.00 46.09 253 LEU A O 1
ATOM 1928 N N . THR A 1 254 ? -6.046 26.147 -6.827 1.00 29.08 254 THR A N 1
ATOM 1929 C CA . THR A 1 254 ? -6.431 27.571 -6.736 1.00 29.08 254 THR A CA 1
ATOM 1930 C C . THR A 1 254 ? -7.681 27.902 -7.570 1.00 29.08 254 THR A C 1
ATOM 1932 O O . THR A 1 254 ? -7.747 28.969 -8.179 1.00 29.08 254 THR A O 1
ATOM 1935 N N . LEU A 1 255 ? -8.659 26.990 -7.622 1.00 27.50 255 LEU A N 1
ATOM 1936 C CA . LEU A 1 255 ? -9.997 27.224 -8.179 1.00 27.50 255 LEU A CA 1
ATOM 1937 C C . LEU A 1 255 ? -11.062 26.736 -7.199 1.00 27.50 255 LEU A C 1
ATOM 1939 O O . LEU A 1 255 ? -10.928 25.580 -6.742 1.00 27.50 255 LEU A O 1
#

pLDDT: mean 92.72, std 9.9, range [27.5, 98.75]

Solvent-accessible surface area (backbone atoms only — not comparable to full-atom values): 13428 Å² total; per-residue (Å²): 129,82,61,60,32,52,52,45,52,53,51,45,44,72,48,32,81,83,57,42,77,46,69,45,81,80,74,93,86,61,52,72,40,50,38,40,52,43,37,75,30,40,66,58,36,49,69,57,31,49,61,30,5,66,76,36,50,34,53,65,60,36,20,44,39,48,49,49,25,44,52,39,27,52,56,35,31,49,31,52,39,27,28,74,76,70,26,26,25,42,58,58,46,31,89,49,22,28,40,27,37,55,96,76,35,74,63,31,32,34,25,52,54,60,44,65,44,88,28,84,63,41,61,68,49,49,41,43,50,48,41,61,64,27,49,48,50,41,48,53,22,55,42,73,54,41,100,50,58,64,63,36,50,28,10,28,44,39,54,18,46,50,49,31,56,55,55,45,39,72,65,40,71,92,41,32,60,61,52,52,50,50,55,51,48,52,47,72,68,44,89,48,66,60,50,43,60,7,41,47,80,42,76,45,80,92,62,76,43,67,48,56,45,29,66,34,64,56,44,57,39,68,17,57,80,40,75,62,43,70,62,98,39,42,42,86,52,50,74,68,58,48,50,52,51,50,54,48,60,60,57,75,67,77,120

Mean predicted aligned error: 4.2 Å

Sequence (255 aa):
MSNRGRDVVEELLATVDYLRISVGTADGGRRWLSCNGLINDPTQLLNIVRPTAAAWGADDMAAMSLFAQGYVFRVATVAIGSFVLSGDVLSVHPESTAIGMDQHRLNAVRVDRAELVAADGDLTVLHRVLIDEHLATFVDAAHRSMPIGEALLWGNVGSSCAASFGALVGPLTGQAERIRHLVEDFFATSSRRELARSGHVVRIGDGLQWAWERNACCLYYQTEISDGAKCADCSLWTPAERSVRYANARRGLTL

Nearest PDB structures (foldseek):
  2x0p-assembly1_A-2  TM=7.059E-01  e=7.190E-03  Bordetella bronchiseptica
  2x0q-assembly1_A  TM=7.100E-01  e=1.438E-02  Bordetella bronchiseptica
  5jm8-assembly1_A  TM=5.862E-01  e=6.512E-03  Klebsiella pneumoniae subsp. pneumoniae
  5jm7-assembly1_A  TM=5.887E-01  e=1.668E-02  Klebsiella pneumoniae subsp. pneumoniae
  6cn7-assembly2_D  TM=6.582E-01  e=2.034E-02  Klebsiella pneumoniae

Secondary structure (DSSP, 8-state):
--THHHHHHHHHHHH-TT--EEESSPPTTSEEEEHHHHHH-HHHHHHHHHHHHHHHT--HHHHHHHHHHHHHHHHHHHHHHHHHHHSSEE---GGGEEEEEETTEEEEEEESS-PEEP-TT-HHHHIIIIIIIIIHHHHHHHHHHSS--HHHHHHHHHHHHHHHHHHHHTTSTT-HHHHHHHHHHHHHT-S-HHHHTSEEEEE-TTSS-EEEEESS--SGGGSGGGTTPPPTT-TT--HHHHHHHHHHHHHTT--